Protein AF-0000000070396662 (afdb_homodimer)

Structure (mmCIF, N/CA/C/O backbone):
data_AF-0000000070396662-model_v1
#
loop_
_entity.id
_entity.type
_entity.pdbx_description
1 polymer 'Transmembrane protein 229b-like'
#
loop_
_atom_site.group_PDB
_atom_site.id
_atom_site.type_symbol
_atom_site.label_atom_id
_atom_site.label_alt_id
_atom_site.label_comp_id
_atom_site.label_asym_id
_atom_site.label_entity_id
_atom_site.label_seq_id
_atom_site.pdbx_PDB_ins_code
_atom_site.Cartn_x
_atom_site.Cartn_y
_atom_site.Cartn_z
_atom_site.occupancy
_atom_site.B_iso_or_equiv
_atom_site.auth_seq_id
_atom_site.auth_comp_id
_atom_site.auth_asym_id
_atom_site.auth_atom_id
_atom_site.pdbx_PDB_model_num
ATOM 1 N N . MET A 1 1 ? 1.684 72.875 21.766 1 28.66 1 MET A N 1
ATOM 2 C CA . MET A 1 1 ? 2.373 71.625 21.344 1 28.66 1 MET A CA 1
ATOM 3 C C . MET A 1 1 ? 1.425 70.438 21.359 1 28.66 1 MET A C 1
ATOM 5 O O . MET A 1 1 ? 0.93 70.062 22.406 1 28.66 1 MET A O 1
ATOM 9 N N . ARG A 1 2 ? 0.636 70.125 20.234 1 34.12 2 ARG A N 1
ATOM 10 C CA . ARG A 1 2 ? -0.428 69.188 19.891 1 34.12 2 ARG A CA 1
ATOM 11 C C . ARG A 1 2 ? 0.089 67.75 19.875 1 34.12 2 ARG A C 1
ATOM 13 O O . ARG A 1 2 ? 1.034 67.438 19.156 1 34.12 2 ARG A O 1
ATOM 20 N N . TRP A 1 3 ? -0.041 67 21.016 1 35.81 3 TRP A N 1
ATOM 21 C CA . TRP A 1 3 ? 0.181 65.562 21.172 1 35.81 3 TRP A CA 1
ATOM 22 C C . TRP A 1 3 ? -0.547 64.75 20.094 1 35.81 3 TRP A C 1
ATOM 24 O O . TRP A 1 3 ? -1.772 64.875 19.984 1 35.81 3 TRP A O 1
ATOM 34 N N . GLN A 1 4 ? 0.024 64.625 18.875 1 34.31 4 GLN A N 1
ATOM 35 C CA . GLN A 1 4 ? -0.386 63.75 17.766 1 34.31 4 GLN A CA 1
ATOM 36 C C . GLN A 1 4 ? -0.727 62.344 18.25 1 34.31 4 GLN A C 1
ATOM 38 O O . GLN A 1 4 ? 0.08 61.688 18.938 1 34.31 4 GLN A O 1
ATOM 43 N N . ASN A 1 5 ? -1.987 61.969 18.484 1 37.09 5 ASN A N 1
ATOM 44 C CA . ASN A 1 5 ? -2.623 60.688 18.688 1 37.09 5 ASN A CA 1
ATOM 45 C C . ASN A 1 5 ? -2.072 59.625 17.719 1 37.09 5 ASN A C 1
ATOM 47 O O . ASN A 1 5 ? -2.193 59.781 16.5 1 37.09 5 ASN A O 1
ATOM 51 N N . GLN A 1 6 ? -0.886 59.062 18.047 1 39.59 6 GLN A N 1
ATOM 52 C CA . GLN A 1 6 ? -0.408 57.875 17.375 1 39.59 6 GLN A CA 1
ATOM 53 C C . GLN A 1 6 ? -1.553 56.875 17.109 1 39.59 6 GLN A C 1
ATOM 55 O O . GLN A 1 6 ? -2.201 56.406 18.031 1 39.59 6 GLN A O 1
ATOM 60 N N . GLY A 1 7 ? -2.35 57.062 15.992 1 36.22 7 GLY A N 1
ATOM 61 C CA . GLY A 1 7 ? -3.443 56.312 15.383 1 36.22 7 GLY A CA 1
ATOM 62 C C . GLY A 1 7 ? -3.244 54.812 15.422 1 36.22 7 GLY A C 1
ATOM 63 O O . GLY A 1 7 ? -2.207 54.344 15.891 1 36.22 7 GLY A O 1
ATOM 64 N N . PRO A 1 8 ? -4.125 54 14.672 1 44.06 8 PRO A N 1
ATOM 65 C CA . PRO A 1 8 ? -4.551 52.594 14.555 1 44.06 8 PRO A CA 1
ATOM 66 C C . PRO A 1 8 ? -3.445 51.688 14.039 1 44.06 8 PRO A C 1
ATOM 68 O O . PRO A 1 8 ? -3.715 50.562 13.617 1 44.06 8 PRO A O 1
ATOM 71 N N . VAL A 1 9 ? -2.162 52.094 14.023 1 45.78 9 VAL A N 1
ATOM 72 C CA . VAL A 1 9 ? -1.151 51.188 13.508 1 45.78 9 VAL A CA 1
ATOM 73 C C . VAL A 1 9 ? -1.184 49.875 14.305 1 45.78 9 VAL A C 1
ATOM 75 O O . VAL A 1 9 ? -0.868 48.812 13.766 1 45.78 9 VAL A O 1
ATOM 78 N N . SER A 1 10 ? -1.701 49.938 15.586 1 44.75 10 SER A N 1
ATOM 79 C CA . SER A 1 10 ? -1.549 48.719 16.375 1 44.75 10 SER A CA 1
ATOM 80 C C . SER A 1 10 ? -2.479 47.594 15.867 1 44.75 10 SER A C 1
ATOM 82 O O . SER A 1 10 ? -2.111 46.438 15.859 1 44.75 10 SER A O 1
ATOM 84 N N . GLN A 1 11 ? -3.703 48.062 15.344 1 44.28 11 GLN A N 1
ATOM 85 C CA . GLN A 1 11 ? -4.637 47 14.969 1 44.28 11 GLN A CA 1
ATOM 86 C C . GLN A 1 11 ? -4.223 46.344 13.656 1 44.28 11 GLN A C 1
ATOM 88 O O . GLN A 1 11 ? -4.406 45.125 13.477 1 44.28 11 GLN A O 1
ATOM 93 N N . GLN A 1 12 ? -3.682 47.188 12.633 1 44.16 12 GLN A N 1
ATOM 94 C CA . GLN A 1 12 ? -3.326 46.625 11.336 1 44.16 12 GLN A CA 1
ATOM 95 C C . GLN A 1 12 ? -2.162 45.625 11.461 1 44.16 12 GLN A C 1
ATOM 97 O O . GLN A 1 12 ? -2.145 44.594 10.797 1 44.16 12 GLN A O 1
ATOM 102 N N . VAL A 1 13 ? -1.157 45.969 12.297 1 44.94 13 VAL A N 1
ATOM 103 C CA . VAL A 1 13 ? 0.02 45.125 12.43 1 44.94 13 VAL A CA 1
ATOM 104 C C . VAL A 1 13 ? -0.365 43.812 13.109 1 44.94 13 VAL A C 1
ATOM 106 O O . VAL A 1 13 ? 0.116 42.719 12.734 1 44.94 13 VAL A O 1
ATOM 109 N N . TRP A 1 14 ? -1.347 43.812 14.023 1 43.53 14 TRP A N 1
ATOM 110 C CA . TRP A 1 14 ? -1.722 42.594 14.742 1 43.53 14 TRP A CA 1
ATOM 111 C C . TRP A 1 14 ? -2.486 41.656 13.828 1 43.53 14 TRP A C 1
ATOM 113 O O . TRP A 1 14 ? -2.365 40.438 13.953 1 43.53 14 TRP A O 1
ATOM 123 N N . HIS A 1 15 ? -3.426 42.094 12.992 1 43.31 15 HIS A N 1
ATOM 124 C CA . HIS A 1 15 ? -4.109 41.188 12.07 1 43.31 15 HIS A CA 1
ATOM 125 C C . HIS A 1 15 ? -3.119 40.5 11.148 1 43.31 15 HIS A C 1
ATOM 127 O O . HIS A 1 15 ? -3.361 39.375 10.719 1 43.31 15 HIS A O 1
ATOM 133 N N . GLU A 1 16 ? -2.102 41.156 10.711 1 41.53 16 GLU A N 1
ATOM 134 C CA . GLU A 1 16 ? -1.18 40.562 9.742 1 41.53 16 GLU A CA 1
ATOM 135 C C . GLU A 1 16 ? -0.35 39.469 10.375 1 41.53 16 GLU A C 1
ATOM 137 O O . GLU A 1 16 ? 0.027 38.5 9.695 1 41.53 16 GLU A O 1
ATOM 142 N N . MET A 1 17 ? 0.004 39.625 11.664 1 41.12 17 MET A N 1
ATOM 143 C CA . MET A 1 17 ? 1.019 38.688 12.125 1 41.12 17 MET A CA 1
ATOM 144 C C . MET A 1 17 ? 0.393 37.344 12.445 1 41.12 17 MET A C 1
ATOM 146 O O . MET A 1 17 ? 1.059 36.469 12.992 1 41.12 17 MET A O 1
ATOM 150 N N . GLY A 1 18 ? -0.923 37.25 12.734 1 43.19 18 GLY A N 1
ATOM 151 C CA . GLY A 1 18 ? -1.324 35.844 12.883 1 43.19 18 GLY A CA 1
ATOM 152 C C . GLY A 1 18 ? -0.958 35 11.695 1 43.19 18 GLY A C 1
ATOM 153 O O . GLY A 1 18 ? -1.545 35.125 10.617 1 43.19 18 GLY A O 1
ATOM 154 N N . SER A 1 19 ? 0.211 34.719 11.445 1 47.44 19 SER A N 1
ATOM 155 C CA . SER A 1 19 ? 0.753 33.875 10.398 1 47.44 19 SER A CA 1
ATOM 156 C C . SER A 1 19 ? -0.144 32.656 10.148 1 47.44 19 SER A C 1
ATOM 158 O O . SER A 1 19 ? -0.173 31.719 10.953 1 47.44 19 SER A O 1
ATOM 160 N N . LYS A 1 20 ? -1.417 32.781 9.922 1 54.5 20 LYS A N 1
ATOM 161 C CA . LYS A 1 20 ? -2.254 31.688 9.461 1 54.5 20 LYS A CA 1
ATOM 162 C C . LYS A 1 20 ? -1.486 30.781 8.5 1 54.5 20 LYS A C 1
ATOM 164 O O . LYS A 1 20 ? -1.064 31.219 7.43 1 54.5 20 LYS A O 1
ATOM 169 N N . THR A 1 21 ? -0.646 29.828 8.977 1 63.12 21 THR A N 1
ATOM 170 C CA . THR A 1 21 ? 0.002 28.828 8.125 1 63.12 21 THR A CA 1
ATOM 171 C C . THR A 1 21 ? -1.005 28.188 7.176 1 63.12 21 THR A C 1
ATOM 173 O O . THR A 1 21 ? -2.027 27.656 7.613 1 63.12 21 THR A O 1
ATOM 176 N N . ASP A 1 22 ? -0.993 28.578 5.969 1 85.69 22 ASP A N 1
ATOM 177 C CA . ASP A 1 22 ? -1.817 28.016 4.902 1 85.69 22 ASP A CA 1
ATOM 178 C C . ASP A 1 22 ? -1.602 26.5 4.777 1 85.69 22 ASP A C 1
ATOM 180 O O . ASP A 1 22 ? -0.482 26.016 4.945 1 85.69 22 ASP A O 1
ATOM 184 N N . SER A 1 23 ? -2.578 25.734 5.02 1 93.12 23 SER A N 1
ATOM 185 C CA . SER A 1 23 ? -2.5 24.281 4.867 1 93.12 23 SER A CA 1
ATOM 186 C C . SER A 1 23 ? -3.428 23.797 3.76 1 93.12 23 SER A C 1
ATOM 188 O O . SER A 1 23 ? -4.418 24.453 3.436 1 93.12 23 SER A O 1
ATOM 190 N N . ARG A 1 24 ? -2.98 22.766 3.104 1 95.62 24 ARG A N 1
ATOM 191 C CA . ARG A 1 24 ? -3.836 22.125 2.109 1 95.62 24 ARG A CA 1
ATOM 192 C C . ARG A 1 24 ? -4.16 20.688 2.508 1 95.62 24 ARG A C 1
ATOM 194 O O . ARG A 1 24 ? -3.4 20.062 3.244 1 95.62 24 ARG A O 1
ATOM 201 N N . GLY A 1 25 ? -5.297 20.219 2.041 1 97.25 25 GLY A N 1
ATOM 202 C CA . GLY A 1 25 ? -5.566 18.797 2.178 1 97.25 25 GLY A CA 1
ATOM 203 C C . GLY A 1 25 ? -4.812 17.938 1.176 1 97.25 25 GLY A C 1
ATOM 204 O O . GLY A 1 25 ? -4.07 18.469 0.343 1 97.25 25 GLY A O 1
ATOM 205 N N . LEU A 1 26 ? -5.043 16.688 1.39 1 98.25 26 LEU A N 1
ATOM 206 C CA . LEU A 1 26 ? -4.453 15.789 0.397 1 98.25 26 LEU A CA 1
ATOM 207 C C . LEU A 1 26 ? -5.098 15.992 -0.97 1 98.25 26 LEU A C 1
ATOM 209 O O . LEU A 1 26 ? -6.316 16.156 -1.067 1 98.25 26 LEU A O 1
ATOM 213 N N . THR A 1 27 ? -4.273 16.047 -1.986 1 98.31 27 THR A N 1
ATOM 214 C CA . THR A 1 27 ? -4.793 16.141 -3.346 1 98.31 27 THR A CA 1
ATOM 215 C C . THR A 1 27 ? -5.508 14.844 -3.74 1 98.31 27 THR A C 1
ATOM 217 O O . THR A 1 27 ? -5.367 13.82 -3.066 1 98.31 27 THR A O 1
ATOM 220 N N . ALA A 1 28 ? -6.305 14.93 -4.793 1 98.38 28 ALA A N 1
ATOM 221 C CA . ALA A 1 28 ? -6.969 13.742 -5.328 1 98.38 28 ALA A CA 1
ATOM 222 C C . ALA A 1 28 ? -5.953 12.664 -5.688 1 98.38 28 ALA A C 1
ATOM 224 O O . ALA A 1 28 ? -6.172 11.484 -5.41 1 98.38 28 ALA A O 1
ATOM 225 N N . ALA A 1 29 ? -4.848 13.062 -6.312 1 98.38 29 ALA A N 1
ATOM 226 C CA . ALA A 1 29 ? -3.824 12.109 -6.742 1 98.38 29 ALA A CA 1
ATOM 227 C C . ALA A 1 29 ? -3.201 11.398 -5.543 1 98.38 29 ALA A C 1
ATOM 229 O O . ALA A 1 29 ? -2.941 10.195 -5.598 1 98.38 29 ALA A O 1
ATOM 230 N N . GLU A 1 30 ? -2.953 12.078 -4.434 1 98.5 30 GLU A N 1
ATOM 231 C CA . GLU A 1 30 ? -2.375 11.5 -3.225 1 98.5 30 GLU A CA 1
ATOM 232 C C . GLU A 1 30 ? -3.328 10.5 -2.582 1 98.5 30 GLU A C 1
ATOM 234 O O . GLU A 1 30 ? -2.906 9.422 -2.143 1 98.5 30 GLU A O 1
ATOM 239 N N . ARG A 1 31 ? -4.598 10.844 -2.578 1 98.75 31 ARG A N 1
ATOM 240 C CA . ARG A 1 31 ? -5.586 9.938 -1.996 1 98.75 31 ARG A CA 1
ATOM 241 C C . ARG A 1 31 ? -5.801 8.719 -2.883 1 98.75 31 ARG A C 1
ATOM 243 O O . ARG A 1 31 ? -5.906 7.594 -2.385 1 98.75 31 ARG A O 1
ATOM 250 N N . LEU A 1 32 ? -5.809 8.977 -4.207 1 98.81 32 LEU A N 1
ATOM 251 C CA . LEU A 1 32 ? -5.914 7.875 -5.152 1 98.81 32 LEU A CA 1
ATOM 252 C C . LEU A 1 32 ? -4.758 6.895 -4.977 1 98.81 32 LEU A C 1
ATOM 254 O O . LEU A 1 32 ? -4.961 5.68 -4.988 1 98.81 32 LEU A O 1
ATOM 258 N N . PHE A 1 33 ? -3.613 7.406 -4.844 1 98.69 33 PHE A N 1
ATOM 259 C CA . PHE A 1 33 ? -2.428 6.574 -4.668 1 98.69 33 PHE A CA 1
ATOM 260 C C . PHE A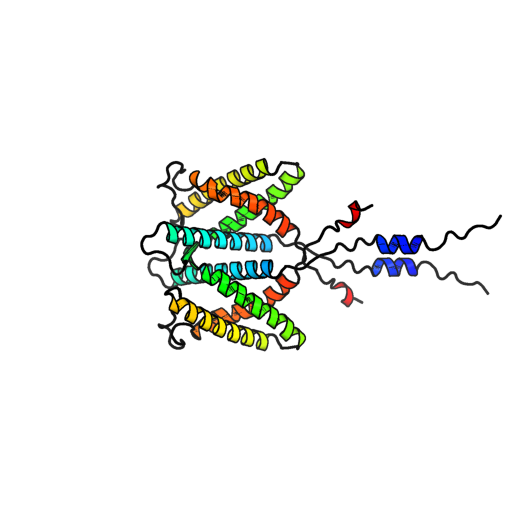 1 33 ? -2.52 5.77 -3.377 1 98.69 33 PHE A C 1
ATOM 262 O O . PHE A 1 33 ? -2.238 4.57 -3.365 1 98.69 33 PHE A O 1
ATOM 269 N N . PHE A 1 34 ? -2.961 6.422 -2.266 1 98.75 34 PHE A N 1
ATOM 270 C CA . PHE A 1 34 ? -3.113 5.742 -0.984 1 98.75 34 PHE A CA 1
ATOM 271 C C . PHE A 1 34 ? -4.141 4.621 -1.084 1 98.75 34 PHE A C 1
ATOM 273 O O . PHE A 1 34 ? -3.898 3.508 -0.616 1 98.75 34 PHE A O 1
ATOM 280 N N . TYR A 1 35 ? -5.211 4.902 -1.731 1 98.88 35 TYR A N 1
ATOM 281 C CA . TYR A 1 35 ? -6.277 3.918 -1.854 1 98.88 35 TYR A CA 1
ATOM 282 C C . TYR A 1 35 ? -5.816 2.713 -2.666 1 98.88 35 TYR A C 1
ATOM 284 O O . TYR A 1 35 ? -6.145 1.57 -2.336 1 98.88 35 TYR A O 1
ATOM 292 N N . GLY A 1 36 ? -5.121 3.006 -3.709 1 98.88 36 GLY A N 1
ATOM 293 C CA . GLY A 1 36 ? -4.566 1.912 -4.492 1 98.88 36 GLY A CA 1
ATOM 294 C C . GLY A 1 36 ? -3.631 1.024 -3.693 1 98.88 36 GLY A C 1
ATOM 295 O O . GLY A 1 36 ? -3.746 -0.203 -3.734 1 98.88 36 GLY A O 1
ATOM 296 N N . MET A 1 37 ? -2.732 1.64 -2.949 1 98.81 37 MET A N 1
ATOM 297 C CA . MET A 1 37 ? -1.8 0.889 -2.113 1 98.81 37 MET A CA 1
ATOM 298 C C . MET A 1 37 ? -2.547 0.072 -1.063 1 98.81 37 MET A C 1
ATOM 300 O O . MET A 1 37 ? -2.191 -1.077 -0.797 1 98.81 37 MET A O 1
ATOM 304 N N . HIS A 1 38 ? -3.541 0.715 -0.488 1 98.81 38 HIS A N 1
ATOM 305 C CA . HIS A 1 38 ? -4.34 0.014 0.512 1 98.81 38 HIS A CA 1
ATOM 306 C C . HIS A 1 38 ? -5.023 -1.209 -0.089 1 98.81 38 HIS A C 1
ATOM 308 O O . HIS A 1 38 ? -5.117 -2.254 0.559 1 98.81 38 HIS A O 1
ATOM 314 N N . GLY A 1 39 ? -5.512 -1.061 -1.286 1 98.69 39 GLY A N 1
ATOM 315 C CA . GLY A 1 39 ? -6.102 -2.195 -1.979 1 98.69 39 GLY A CA 1
ATOM 316 C C . GLY A 1 39 ? -5.121 -3.332 -2.201 1 98.69 39 GLY A C 1
ATOM 317 O O . GLY A 1 39 ? -5.461 -4.5 -1.991 1 98.69 39 GLY A O 1
ATOM 318 N N . LEU A 1 40 ? -3.908 -2.992 -2.658 1 98.81 40 LEU A N 1
ATOM 319 C CA . LEU A 1 40 ? -2.883 -4.016 -2.82 1 98.81 40 LEU A CA 1
ATOM 320 C C . LEU A 1 40 ? -2.604 -4.723 -1.497 1 98.81 40 LEU A C 1
ATOM 322 O O . LEU A 1 40 ? -2.438 -5.941 -1.462 1 98.81 40 LEU A O 1
ATOM 326 N N . PHE A 1 41 ? -2.564 -3.936 -0.449 1 98.81 41 PHE A N 1
ATOM 327 C CA . PHE A 1 41 ? -2.361 -4.492 0.884 1 98.81 41 PHE A CA 1
ATOM 328 C C . PHE A 1 41 ? -3.449 -5.504 1.219 1 98.81 41 PHE A C 1
ATOM 330 O O . PHE A 1 41 ? -3.152 -6.621 1.651 1 98.81 41 PHE A O 1
ATOM 337 N N . ASP A 1 42 ? -4.695 -5.129 1.013 1 98.5 42 ASP A N 1
ATOM 338 C CA . ASP A 1 42 ? -5.82 -6.016 1.306 1 98.5 42 ASP A CA 1
ATOM 339 C C . ASP A 1 42 ? -5.715 -7.316 0.517 1 98.5 42 ASP A C 1
ATOM 341 O O . ASP A 1 42 ? -5.941 -8.398 1.061 1 98.5 42 ASP A O 1
ATOM 345 N N . GLU A 1 43 ? -5.371 -7.184 -0.721 1 98.19 43 GLU A N 1
ATOM 346 C CA . GLU A 1 43 ? -5.32 -8.359 -1.582 1 98.19 43 GLU A CA 1
ATOM 347 C C . GLU A 1 43 ? -4.176 -9.289 -1.187 1 98.19 43 GLU A C 1
ATOM 349 O O . GLU A 1 43 ? -4.344 -10.508 -1.133 1 98.19 43 GLU A O 1
ATOM 354 N N . ILE A 1 44 ? -3.039 -8.719 -0.928 1 98.31 44 ILE A N 1
ATOM 355 C CA . ILE A 1 44 ? -1.877 -9.516 -0.561 1 98.31 44 ILE A CA 1
ATOM 356 C C . ILE A 1 44 ? -2.164 -10.289 0.726 1 98.31 44 ILE A C 1
ATOM 358 O O . ILE A 1 44 ? -1.909 -11.492 0.807 1 98.31 44 ILE A O 1
ATOM 362 N N . VAL A 1 45 ? -2.709 -9.633 1.688 1 98.12 45 VAL A N 1
ATOM 363 C CA . VAL A 1 45 ? -3.027 -10.273 2.961 1 98.12 45 VAL A CA 1
ATOM 364 C C . VAL A 1 45 ? -4.082 -11.352 2.746 1 98.12 45 VAL A C 1
ATOM 366 O O . VAL A 1 45 ? -3.939 -12.477 3.236 1 98.12 45 VAL A O 1
ATOM 369 N N . PHE A 1 46 ? -5.07 -11.055 1.949 1 97.38 46 PHE A N 1
ATOM 370 C CA . PHE A 1 46 ? -6.156 -11.992 1.711 1 97.38 46 PHE A CA 1
ATOM 371 C C . PHE A 1 46 ? -5.648 -13.242 0.998 1 97.38 46 PHE A C 1
ATOM 373 O O . PHE A 1 46 ? -5.906 -14.359 1.437 1 97.38 46 PHE A O 1
ATOM 380 N N . THR A 1 47 ? -4.934 -13.039 -0.091 1 96.81 47 THR A N 1
ATOM 381 C CA . THR A 1 47 ? -4.504 -14.188 -0.882 1 96.81 47 THR A CA 1
ATOM 382 C C . THR A 1 47 ? -3.457 -15 -0.131 1 96.81 47 THR A C 1
ATOM 384 O O . THR A 1 47 ? -3.414 -16.234 -0.246 1 96.81 47 THR A O 1
ATOM 387 N N . ALA A 1 48 ? -2.596 -14.359 0.652 1 97.31 48 ALA A N 1
ATOM 388 C CA . ALA A 1 48 ? -1.625 -15.086 1.467 1 97.31 48 ALA A CA 1
ATOM 389 C C . ALA A 1 48 ? -2.322 -15.969 2.494 1 97.31 48 ALA A C 1
ATOM 391 O O . ALA A 1 48 ? -2.02 -17.156 2.605 1 97.31 48 ALA A O 1
ATOM 392 N N . LEU A 1 49 ? -3.307 -15.43 3.197 1 95.5 49 LEU A N 1
ATOM 393 C CA . LEU A 1 49 ? -4 -16.172 4.246 1 95.5 49 LEU A CA 1
ATOM 394 C C . LEU A 1 49 ? -4.898 -17.25 3.652 1 95.5 49 LEU A C 1
ATOM 396 O O . LEU A 1 49 ? -5.047 -18.328 4.23 1 95.5 49 LEU A O 1
ATOM 400 N N . TYR A 1 50 ? -5.492 -16.859 2.557 1 93.31 50 TYR A N 1
ATOM 401 C CA . TYR A 1 50 ? -6.301 -17.859 1.863 1 93.31 50 TYR A CA 1
ATOM 402 C C . TYR A 1 50 ? -5.469 -19.094 1.524 1 93.31 50 TYR A C 1
ATOM 404 O O . TYR A 1 50 ? -5.922 -20.219 1.713 1 93.31 50 TYR A O 1
ATOM 412 N N . ASP A 1 51 ? -4.266 -18.891 1.076 1 92.69 51 ASP A N 1
ATOM 413 C CA . ASP A 1 51 ? -3.373 -19.984 0.711 1 92.69 51 ASP A CA 1
ATOM 414 C C . ASP A 1 51 ? -2.938 -20.781 1.944 1 92.69 51 ASP A C 1
ATOM 416 O O . ASP A 1 51 ? -2.791 -22 1.885 1 92.69 51 ASP A O 1
ATOM 420 N N . VAL A 1 52 ? -2.701 -20.141 3.049 1 91.31 52 VAL A N 1
ATOM 421 C CA . VAL A 1 52 ? -2.311 -20.812 4.281 1 91.31 52 VAL A CA 1
ATOM 422 C C . VAL A 1 52 ? -3.422 -21.766 4.723 1 91.31 52 VAL A C 1
ATOM 424 O O . VAL A 1 52 ? -3.15 -22.875 5.168 1 91.31 52 VAL A O 1
ATOM 427 N N . VAL A 1 53 ? -4.66 -21.359 4.516 1 88.38 53 VAL A N 1
ATOM 428 C CA . VAL A 1 53 ? -5.805 -22.094 5.031 1 88.38 53 VAL A CA 1
ATOM 429 C C . VAL A 1 53 ? -6.191 -23.203 4.051 1 88.38 53 VAL A C 1
ATOM 431 O O . VAL A 1 53 ? -6.52 -24.312 4.457 1 88.38 53 VAL A O 1
ATOM 434 N N . TYR A 1 54 ? -6.02 -23 2.787 1 87.44 54 TYR A N 1
ATOM 435 C CA . TYR A 1 54 ? -6.672 -23.891 1.833 1 87.44 54 TYR A CA 1
ATOM 436 C C . TYR A 1 54 ? -5.641 -24.672 1.021 1 87.44 54 TYR A C 1
ATOM 438 O O . TYR A 1 54 ? -5.992 -25.578 0.261 1 87.44 54 TYR A O 1
ATOM 446 N N . GLU A 1 55 ? -4.336 -24.312 1.173 1 84.12 55 GLU A N 1
ATOM 447 C CA . GLU A 1 55 ? -3.322 -25.062 0.44 1 84.12 55 GLU A CA 1
ATOM 448 C C . GLU A 1 55 ? -2.65 -26.094 1.334 1 84.12 55 GLU A C 1
ATOM 450 O O . GLU A 1 55 ? -2.238 -25.781 2.455 1 84.12 55 GLU A O 1
ATOM 455 N N . PRO A 1 56 ? -2.529 -27.234 0.823 1 79.5 56 PRO A N 1
ATOM 456 C CA . PRO A 1 56 ? -2.027 -28.359 1.606 1 79.5 56 PRO A CA 1
ATOM 457 C C . PRO A 1 56 ? -0.584 -28.172 2.068 1 79.5 56 PRO A C 1
ATOM 459 O O . PRO A 1 56 ? -0.243 -28.516 3.201 1 79.5 56 PRO A O 1
ATOM 462 N N . ASP A 1 57 ? 0.276 -27.703 1.116 1 83.12 57 ASP A N 1
ATOM 463 C CA . ASP A 1 57 ? 1.693 -27.578 1.442 1 83.12 57 ASP A CA 1
ATOM 464 C C . ASP A 1 57 ? 1.943 -26.375 2.34 1 83.12 57 ASP A C 1
ATOM 466 O O . ASP A 1 57 ? 3.053 -26.188 2.844 1 83.12 57 ASP A O 1
ATOM 470 N N . GLY A 1 58 ? 0.927 -25.625 2.576 1 82.12 58 GLY A N 1
ATOM 471 C CA . GLY A 1 58 ? 1.063 -24.422 3.396 1 82.12 58 GLY A CA 1
ATOM 472 C C . GLY A 1 58 ? 1.724 -23.266 2.668 1 82.12 58 GLY A C 1
ATOM 473 O O . GLY A 1 58 ? 1.986 -23.359 1.467 1 82.12 58 GLY A O 1
ATOM 474 N N . ASN A 1 59 ? 1.834 -22.203 3.131 1 91.88 59 ASN A N 1
ATOM 475 C CA . ASN A 1 59 ? 2.451 -20.969 2.646 1 91.88 59 ASN A CA 1
ATOM 476 C C . ASN A 1 59 ? 3.32 -20.328 3.719 1 91.88 59 ASN A C 1
ATOM 478 O O . ASN A 1 59 ? 2.928 -19.312 4.316 1 91.88 59 ASN A O 1
ATOM 482 N N . LYS A 1 60 ? 4.535 -20.953 3.977 1 92.69 60 LYS A N 1
ATOM 483 C CA . LYS A 1 60 ? 5.414 -20.516 5.059 1 92.69 60 LYS A CA 1
ATOM 484 C C . LYS A 1 60 ? 5.918 -19.094 4.816 1 92.69 60 LYS A C 1
ATOM 486 O O . LYS A 1 60 ? 6.188 -18.359 5.766 1 92.69 60 LYS A O 1
ATOM 491 N N . GLN A 1 61 ? 6.027 -18.766 3.602 1 96.19 61 GLN A N 1
ATOM 492 C CA . GLN A 1 61 ? 6.539 -17.453 3.25 1 96.19 61 GLN A CA 1
ATOM 493 C C . GLN A 1 61 ? 5.449 -16.391 3.373 1 96.19 61 GLN A C 1
ATOM 495 O O . GLN A 1 61 ? 5.734 -15.188 3.303 1 96.19 61 GLN A O 1
ATOM 500 N N . LEU A 1 62 ? 4.188 -16.891 3.5 1 97.62 62 LEU A N 1
ATOM 501 C CA . LEU A 1 62 ? 3.043 -15.984 3.533 1 97.62 62 LEU A CA 1
ATOM 502 C C . LEU A 1 62 ? 3 -15.117 2.281 1 97.62 62 LEU A C 1
ATOM 504 O O . LEU A 1 62 ? 2.834 -13.898 2.371 1 97.62 62 LEU A O 1
ATOM 508 N N . LYS A 1 63 ? 3.176 -15.773 1.208 1 97.75 63 LYS A N 1
ATOM 509 C CA . LYS A 1 63 ? 3.193 -15.125 -0.101 1 97.75 63 LYS A CA 1
ATOM 510 C C . LYS A 1 63 ? 1.778 -14.805 -0.572 1 97.75 63 LYS A C 1
ATOM 512 O O . LYS A 1 63 ? 0.868 -15.625 -0.431 1 97.75 63 LYS A O 1
ATOM 517 N N . GLY A 1 64 ? 1.566 -13.602 -0.995 1 98 64 GLY A N 1
ATOM 518 C CA . GLY A 1 64 ? 0.325 -13.141 -1.595 1 98 64 GLY A CA 1
ATOM 519 C C . GLY A 1 64 ? 0.528 -12.461 -2.938 1 98 64 GLY A C 1
ATOM 520 O O . GLY A 1 64 ? 1.657 -12.141 -3.314 1 98 64 GLY A O 1
ATOM 521 N N . TYR A 1 65 ? -0.56 -12.281 -3.65 1 97.62 65 TYR A N 1
ATOM 522 C CA . TYR A 1 65 ? -0.441 -11.727 -4.996 1 97.62 65 TYR A CA 1
ATOM 523 C C . TYR A 1 65 ? -1.518 -10.68 -5.25 1 97.62 65 TYR A C 1
ATOM 525 O O . TYR A 1 65 ? -2.531 -10.641 -4.547 1 97.62 65 TYR A O 1
ATOM 533 N N . SER A 1 66 ? -1.266 -9.844 -6.121 1 98.25 66 SER A N 1
ATOM 534 C CA . SER A 1 66 ? -2.184 -8.875 -6.711 1 98.25 66 SER A CA 1
ATOM 535 C C . SER A 1 66 ? -1.737 -8.469 -8.109 1 98.25 66 SER A C 1
ATOM 537 O O . SER A 1 66 ? -0.925 -9.164 -8.734 1 98.25 66 SER A O 1
ATOM 539 N N . THR A 1 67 ? -2.443 -7.57 -8.703 1 98.5 67 THR A N 1
ATOM 540 C CA . THR A 1 67 ? -2.094 -7.094 -10.039 1 98.5 67 THR A CA 1
ATOM 541 C C . THR A 1 67 ? -1.951 -5.574 -10.047 1 98.5 67 THR A C 1
ATOM 543 O O . THR A 1 67 ? -2.537 -4.883 -9.211 1 98.5 67 THR A O 1
ATOM 546 N N . ILE A 1 68 ? -1.21 -5.125 -11 1 98.5 68 ILE A N 1
ATOM 547 C CA . ILE A 1 68 ? -1.103 -3.68 -11.164 1 98.5 68 ILE A CA 1
ATOM 548 C C . ILE A 1 68 ? -2.473 -3.096 -11.5 1 98.5 68 ILE A C 1
ATOM 550 O O . ILE A 1 68 ? -2.809 -1.992 -11.062 1 98.5 68 ILE A O 1
ATOM 554 N N . PHE A 1 69 ? -3.328 -3.855 -12.164 1 98.69 69 PHE A N 1
ATOM 555 C CA . PHE A 1 69 ? -4.688 -3.412 -12.453 1 98.69 69 PHE A CA 1
ATOM 556 C C . PHE A 1 69 ? -5.465 -3.178 -11.164 1 98.69 69 PHE A C 1
ATOM 558 O O . PHE A 1 69 ? -6.242 -2.227 -11.07 1 98.69 69 PHE A O 1
ATOM 565 N N . SER A 1 70 ? -5.23 -4.027 -10.195 1 98.69 70 SER A N 1
ATOM 566 C CA . SER A 1 70 ? -5.953 -3.91 -8.93 1 98.69 70 SER A CA 1
ATOM 567 C C . SER A 1 70 ? -5.625 -2.598 -8.227 1 98.69 70 SER A C 1
ATOM 569 O O . SER A 1 70 ? -6.477 -2.02 -7.551 1 98.69 70 SER A O 1
ATOM 571 N N . PHE A 1 71 ? -4.383 -2.148 -8.406 1 98.88 71 PHE A N 1
ATOM 572 C CA . PHE A 1 71 ? -4.004 -0.856 -7.844 1 98.88 71 PHE A CA 1
ATOM 573 C C . PHE A 1 71 ? -4.934 0.243 -8.344 1 98.88 71 PHE A C 1
ATOM 575 O O . PHE A 1 71 ? -5.453 1.033 -7.555 1 98.88 71 PHE A O 1
ATOM 582 N N . PHE A 1 72 ? -5.191 0.25 -9.609 1 98.81 72 PHE A N 1
ATOM 583 C CA . PHE A 1 72 ? -6.031 1.274 -10.219 1 98.81 72 PHE A CA 1
ATOM 584 C C . PHE A 1 72 ? -7.5 1.031 -9.898 1 98.81 72 PHE A C 1
ATOM 586 O O . PHE A 1 72 ? -8.242 1.974 -9.617 1 98.81 72 PHE A O 1
ATOM 593 N N . ILE A 1 73 ? -7.871 -0.196 -9.867 1 98.88 73 ILE A N 1
ATOM 594 C CA . ILE A 1 73 ? -9.258 -0.544 -9.586 1 98.88 73 ILE A CA 1
ATOM 595 C C . ILE A 1 73 ? -9.633 -0.091 -8.18 1 98.88 73 ILE A C 1
ATOM 597 O O . ILE A 1 73 ? -10.648 0.585 -7.984 1 98.88 73 ILE A O 1
ATOM 601 N N . TYR A 1 74 ? -8.844 -0.44 -7.242 1 98.81 74 TYR A N 1
ATOM 602 C CA . TYR A 1 74 ? -9.117 -0.052 -5.863 1 98.81 74 TYR A CA 1
ATOM 603 C C . TYR A 1 74 ? -9.008 1.458 -5.691 1 98.81 74 TYR A C 1
ATOM 605 O O . TYR A 1 74 ? -9.82 2.066 -4.984 1 98.81 74 TYR A O 1
ATOM 613 N N . GLY A 1 75 ? -7.969 2.076 -6.297 1 98.81 75 GLY A N 1
ATOM 614 C CA . GLY A 1 75 ? -7.801 3.516 -6.191 1 98.81 75 GLY A CA 1
ATOM 615 C C . GLY A 1 75 ? -9.016 4.297 -6.66 1 98.81 75 GLY A C 1
ATOM 616 O O . GLY A 1 75 ? -9.578 5.094 -5.902 1 98.81 75 GLY A O 1
ATOM 617 N N . VAL A 1 76 ? -9.445 3.984 -7.848 1 98.81 76 VAL A N 1
ATOM 618 C CA . VAL A 1 76 ? -10.562 4.707 -8.453 1 98.81 76 VAL A CA 1
ATOM 619 C C . VAL A 1 76 ? -11.852 4.395 -7.691 1 98.81 76 VAL A C 1
ATOM 621 O O . VAL A 1 76 ? -12.633 5.297 -7.395 1 98.81 76 VAL A O 1
ATOM 624 N N . CYS A 1 77 ? -12.062 3.178 -7.34 1 98.75 77 CYS A N 1
ATOM 625 C CA . CYS A 1 77 ? -13.273 2.801 -6.617 1 98.75 77 CYS A CA 1
ATOM 626 C C . CYS A 1 77 ? -13.359 3.541 -5.285 1 98.75 77 CYS A C 1
ATOM 628 O O . CYS A 1 77 ? -14.383 4.148 -4.977 1 98.75 77 CYS A O 1
ATOM 630 N N . SER A 1 78 ? -12.266 3.463 -4.527 1 98.81 78 SER A N 1
ATOM 631 C CA . SER A 1 78 ? -12.266 4.105 -3.215 1 98.81 78 SER A CA 1
ATOM 632 C C . SER A 1 78 ? -12.445 5.613 -3.338 1 98.81 78 SER A C 1
ATOM 634 O O . SER A 1 78 ? -13.117 6.23 -2.512 1 98.81 78 SER A O 1
ATOM 636 N N . TYR A 1 79 ? -11.836 6.199 -4.359 1 98.81 79 TYR A N 1
ATOM 637 C CA . TYR A 1 79 ? -11.992 7.637 -4.559 1 98.81 79 TYR A CA 1
ATOM 638 C C . TYR A 1 79 ? -13.445 7.984 -4.863 1 98.81 79 TYR A C 1
ATOM 640 O O . TYR A 1 79 ? -13.984 8.953 -4.328 1 98.81 79 TYR A O 1
ATOM 648 N N . MET A 1 80 ? -14.078 7.195 -5.723 1 98.5 80 MET A N 1
ATOM 649 C CA . MET A 1 80 ? -15.484 7.41 -6.047 1 98.5 80 MET A CA 1
ATOM 650 C C . MET A 1 80 ? -16.359 7.285 -4.801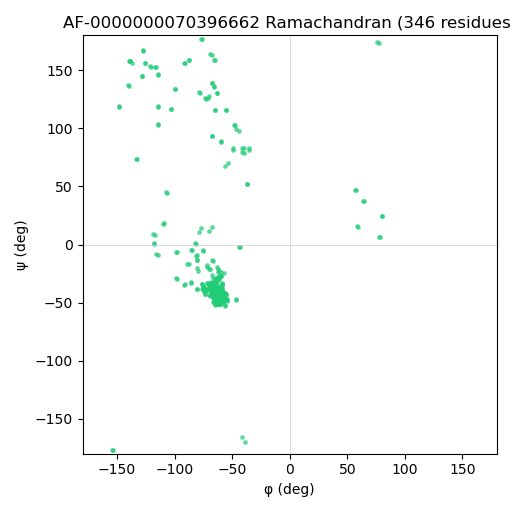 1 98.5 80 MET A C 1
ATOM 652 O O . MET A 1 80 ? -17.234 8.117 -4.562 1 98.5 80 MET A O 1
ATOM 656 N N . VAL A 1 81 ? -16.094 6.281 -4.059 1 98.81 81 VAL A N 1
ATOM 657 C CA . VAL A 1 81 ? -16.906 6.043 -2.865 1 98.81 81 VAL A CA 1
ATOM 658 C C . VAL A 1 81 ? -16.625 7.133 -1.829 1 98.81 81 VAL A C 1
ATOM 660 O O . VAL A 1 81 ? -17.531 7.547 -1.102 1 98.81 81 VAL A O 1
ATOM 663 N N . GLU A 1 82 ? -15.391 7.609 -1.727 1 98.81 82 GLU A N 1
ATOM 664 C CA . GLU A 1 82 ? -15.07 8.734 -0.854 1 98.81 82 GLU A CA 1
ATOM 665 C C . GLU A 1 82 ? -15.938 9.945 -1.184 1 98.81 82 GLU A C 1
ATOM 667 O O . GLU A 1 82 ? -16.438 10.625 -0.282 1 98.81 82 GLU A O 1
ATOM 672 N N . ARG A 1 83 ? -16.062 10.273 -2.494 1 98.44 83 ARG A N 1
ATOM 673 C CA . ARG A 1 83 ? -16.891 11.398 -2.904 1 98.44 83 ARG A CA 1
ATOM 674 C C . ARG A 1 83 ? -18.344 11.18 -2.5 1 98.44 83 ARG A C 1
ATOM 676 O O . ARG A 1 83 ? -19.031 12.117 -2.088 1 98.44 83 ARG A O 1
ATOM 683 N N . MET A 1 84 ? -18.781 10.016 -2.627 1 98.38 84 MET A N 1
ATOM 684 C CA . MET A 1 84 ? -20.125 9.664 -2.193 1 98.38 84 MET A CA 1
ATOM 685 C C . MET A 1 84 ? -20.266 9.812 -0.682 1 98.38 84 MET A C 1
ATOM 687 O O . MET A 1 84 ? -21.297 10.273 -0.192 1 98.38 84 MET A O 1
ATOM 691 N N . TYR A 1 85 ? -19.266 9.281 0.042 1 98.69 85 TYR A N 1
ATOM 692 C CA . TYR A 1 85 ? -19.234 9.398 1.495 1 98.69 85 TYR A CA 1
ATOM 693 C C . TYR A 1 85 ? -19.531 10.828 1.936 1 98.69 85 TYR A C 1
ATOM 695 O O . TYR A 1 85 ? -20.359 11.055 2.818 1 98.69 85 TYR A O 1
ATOM 703 N N . VAL A 1 86 ? -18.906 11.82 1.323 1 98.44 86 VAL A N 1
ATOM 704 C CA . VAL A 1 86 ? -19.062 13.219 1.691 1 98.44 86 VAL A CA 1
ATOM 705 C C . VAL A 1 86 ? -20.516 13.648 1.459 1 98.44 86 VAL A C 1
ATOM 707 O O . VAL A 1 86 ? -21.141 14.242 2.34 1 98.44 86 VAL A O 1
ATOM 710 N N . ARG A 1 87 ? -21.047 13.289 0.311 1 98.38 87 ARG A N 1
ATOM 711 C CA . ARG A 1 87 ? -22.422 13.672 -0.037 1 98.38 87 ARG A CA 1
ATOM 712 C C . ARG A 1 87 ? -23.422 12.984 0.88 1 98.38 87 ARG A C 1
ATOM 714 O O . ARG A 1 87 ? -24.375 13.625 1.354 1 98.38 87 ARG A O 1
ATOM 721 N N . LEU A 1 88 ? -23.25 11.742 1.133 1 98.62 88 LEU A N 1
ATOM 722 C CA . LEU A 1 88 ? -24.172 10.977 1.956 1 98.62 88 LEU A CA 1
ATOM 723 C C . LEU A 1 88 ? -24.156 11.477 3.396 1 98.62 88 LEU A C 1
ATOM 725 O O . LEU A 1 88 ? -25.203 11.516 4.047 1 98.62 88 LEU A O 1
ATOM 729 N N . LYS A 1 89 ? -23.031 11.781 3.871 1 97.81 89 LYS A N 1
ATOM 730 C CA . LYS A 1 89 ? -22.938 12.359 5.211 1 97.81 89 LYS A CA 1
ATOM 731 C C . LYS A 1 89 ? -23.656 13.703 5.281 1 97.81 89 LYS A C 1
ATOM 733 O O . LYS A 1 89 ? -24.359 13.984 6.25 1 97.81 89 LYS A O 1
ATOM 738 N N . ASP A 1 90 ? -23.406 14.469 4.25 1 97.75 90 ASP A N 1
ATOM 739 C CA . ASP A 1 90 ? -24.078 15.766 4.18 1 97.75 90 ASP A CA 1
ATOM 740 C C . ASP A 1 90 ? -25.594 15.609 4.188 1 97.75 90 ASP A C 1
ATOM 742 O O . ASP A 1 90 ? -26.297 16.438 4.746 1 97.75 90 ASP A O 1
ATOM 746 N N . TYR A 1 91 ? -26.078 14.555 3.615 1 98 91 TYR A N 1
ATOM 747 C CA . TYR A 1 91 ? -27.516 14.289 3.541 1 98 91 TYR A CA 1
ATOM 748 C C . TYR A 1 91 ? -28 13.578 4.793 1 98 91 TYR A C 1
ATOM 750 O O . TYR A 1 91 ? -29.172 13.219 4.898 1 98 91 TYR A O 1
ATOM 758 N N . GLY A 1 92 ? -27.141 13.211 5.688 1 97.88 92 GLY A N 1
ATOM 759 C CA . GLY A 1 92 ? -27.5 12.609 6.957 1 97.88 92 GLY A CA 1
ATOM 760 C C . GLY A 1 92 ? -27.812 11.133 6.848 1 97.88 92 GLY A C 1
ATOM 761 O O . GLY A 1 92 ? -28.562 10.586 7.664 1 97.88 92 GLY A O 1
ATOM 762 N N . VAL A 1 93 ? -27.281 10.469 5.832 1 98.5 93 VAL A N 1
ATOM 763 C CA . VAL A 1 93 ? -27.531 9.039 5.668 1 98.5 93 VAL A CA 1
ATOM 764 C C . VAL A 1 93 ? -26.797 8.266 6.762 1 98.5 93 VAL A C 1
ATOM 766 O O . VAL A 1 93 ? -25.594 8.445 6.965 1 98.5 93 VAL A O 1
ATOM 769 N N . PRO A 1 94 ? -27.484 7.426 7.469 1 98.38 94 PRO A N 1
ATOM 770 C CA . PRO A 1 94 ? -26.859 6.703 8.578 1 98.38 94 PRO A CA 1
ATOM 771 C C . PRO A 1 94 ? -25.781 5.727 8.109 1 98.38 94 PRO A C 1
ATOM 773 O O . PRO A 1 94 ? -25.828 5.25 6.977 1 98.38 94 PRO A O 1
ATOM 776 N N . PHE A 1 95 ? -24.906 5.379 9.031 1 98.25 95 PHE A N 1
ATOM 777 C CA . PHE A 1 95 ? -23.734 4.543 8.805 1 98.25 95 PHE A CA 1
ATOM 778 C C . PHE A 1 95 ? -24.125 3.221 8.164 1 98.25 95 PHE A C 1
ATOM 780 O O . PHE A 1 95 ? -23.547 2.814 7.156 1 98.25 95 PHE A O 1
ATOM 787 N N . LYS A 1 96 ? -25.141 2.545 8.703 1 98.06 96 LYS A N 1
ATOM 788 C CA . LYS A 1 96 ? -25.531 1.221 8.234 1 98.06 96 LYS A CA 1
ATOM 789 C C . LYS A 1 96 ? -25.984 1.269 6.773 1 98.06 96 LYS A C 1
ATOM 791 O O . LYS A 1 96 ? -25.703 0.347 6 1 98.06 96 LYS A O 1
ATOM 796 N N . ILE A 1 97 ? -26.641 2.332 6.402 1 98.44 97 ILE A N 1
ATOM 797 C CA . ILE A 1 97 ? -27.109 2.469 5.031 1 98.44 97 ILE A CA 1
ATOM 798 C C . ILE A 1 97 ? -25.938 2.789 4.109 1 98.44 97 ILE A C 1
ATOM 800 O O . ILE A 1 97 ? -25.859 2.26 2.998 1 98.44 97 ILE A O 1
ATOM 804 N N . ARG A 1 98 ? -25.031 3.631 4.547 1 98.62 98 ARG A N 1
ATOM 805 C CA . ARG A 1 98 ? -23.875 3.996 3.73 1 98.62 98 ARG A CA 1
ATOM 806 C C . ARG A 1 98 ? -23.047 2.768 3.371 1 98.62 98 ARG A C 1
ATOM 808 O O . ARG A 1 98 ? -22.625 2.611 2.223 1 98.62 98 ARG A O 1
ATOM 815 N N . ILE A 1 99 ? -22.859 1.852 4.301 1 98.19 99 ILE A N 1
ATOM 816 C CA . ILE A 1 99 ? -22 0.695 4.074 1 98.19 99 ILE A CA 1
ATOM 817 C C . ILE A 1 99 ? -22.609 -0.196 2.994 1 98.19 99 ILE A C 1
ATOM 819 O O . ILE A 1 99 ? -21.875 -0.777 2.182 1 98.19 99 ILE A O 1
ATOM 823 N N . PHE A 1 100 ? -23.953 -0.248 2.945 1 98.25 100 PHE A N 1
ATOM 824 C CA . PHE A 1 100 ? -24.594 -1.062 1.92 1 98.25 100 PHE A CA 1
ATOM 825 C C . PHE A 1 100 ? -24.531 -0.371 0.562 1 98.25 100 PHE A C 1
ATOM 827 O O . PHE A 1 100 ? -24.422 -1.033 -0.472 1 98.25 100 PHE A O 1
ATOM 834 N N . ILE A 1 101 ? -24.609 0.896 0.552 1 98.5 101 ILE A N 1
ATOM 835 C CA . ILE A 1 101 ? -24.422 1.64 -0.69 1 98.5 101 ILE A CA 1
ATOM 836 C C . ILE A 1 101 ? -23.016 1.436 -1.216 1 98.5 101 ILE A C 1
ATOM 838 O O . ILE A 1 101 ? -22.812 1.177 -2.404 1 98.5 101 ILE A O 1
ATOM 842 N N . TYR A 1 102 ? -21.984 1.516 -0.269 1 98.81 102 TYR A N 1
ATOM 843 C CA . TYR A 1 102 ? -20.609 1.245 -0.66 1 98.81 102 TYR A CA 1
ATOM 844 C C . TYR A 1 102 ? -20.484 -0.132 -1.302 1 98.81 102 TYR A C 1
ATOM 846 O O . TYR A 1 102 ? -19.828 -0.286 -2.332 1 98.81 102 TYR A O 1
ATOM 854 N N . LEU A 1 103 ? -21.156 -1.101 -0.704 1 98.69 103 LEU A N 1
ATOM 855 C CA . LEU A 1 103 ? -21.078 -2.479 -1.176 1 98.69 103 LEU A CA 1
ATOM 856 C C . LEU A 1 103 ? -21.625 -2.602 -2.594 1 98.69 103 LEU A C 1
ATOM 858 O O . LEU A 1 103 ? -21.016 -3.266 -3.441 1 98.69 103 LEU A O 1
ATOM 862 N N . ALA A 1 104 ? -22.734 -1.957 -2.82 1 98.5 104 ALA A N 1
ATOM 863 C CA . ALA A 1 104 ? -23.344 -1.996 -4.145 1 98.5 104 ALA A CA 1
ATOM 864 C C . ALA A 1 104 ? -22.422 -1.38 -5.195 1 98.5 104 ALA A C 1
ATOM 866 O O . ALA A 1 104 ? -22.266 -1.925 -6.289 1 98.5 104 ALA A O 1
ATOM 867 N N . VAL A 1 105 ? -21.828 -0.254 -4.875 1 98.75 105 VAL A N 1
ATOM 868 C CA . VAL A 1 105 ? -20.906 0.41 -5.793 1 98.75 105 VAL A CA 1
ATOM 869 C C . VAL A 1 105 ? -19.688 -0.481 -6.039 1 98.75 105 VAL A C 1
ATOM 871 O O . VAL A 1 105 ? -19.234 -0.619 -7.18 1 98.75 105 VAL A O 1
ATOM 874 N N . LEU A 1 106 ? -19.188 -1.078 -4.973 1 98.56 106 LEU A N 1
ATOM 875 C CA . LEU A 1 106 ? -18.031 -1.951 -5.062 1 98.56 106 LEU A CA 1
ATOM 876 C C . LEU A 1 106 ? -18.297 -3.121 -6.004 1 98.56 106 LEU A C 1
ATOM 878 O O . LEU A 1 106 ? -17.5 -3.395 -6.906 1 98.56 106 LEU A O 1
ATOM 882 N N . TYR A 1 107 ? -19.391 -3.783 -5.855 1 98.75 107 TYR A N 1
ATOM 883 C CA . TYR A 1 107 ? -19.734 -4.918 -6.707 1 98.75 107 TYR A CA 1
ATOM 884 C C . TYR A 1 107 ? -19.922 -4.477 -8.156 1 98.75 107 TYR A C 1
ATOM 886 O O . TYR A 1 107 ? -19.5 -5.168 -9.078 1 98.75 107 TYR A O 1
ATOM 894 N N . SER A 1 108 ? -20.594 -3.352 -8.336 1 98.75 108 SER A N 1
ATOM 895 C CA . SER A 1 108 ? -20.781 -2.834 -9.68 1 98.75 108 SER A CA 1
ATOM 896 C C . SER A 1 108 ? -19.453 -2.518 -10.359 1 98.75 108 SER A C 1
ATOM 898 O O . SER A 1 1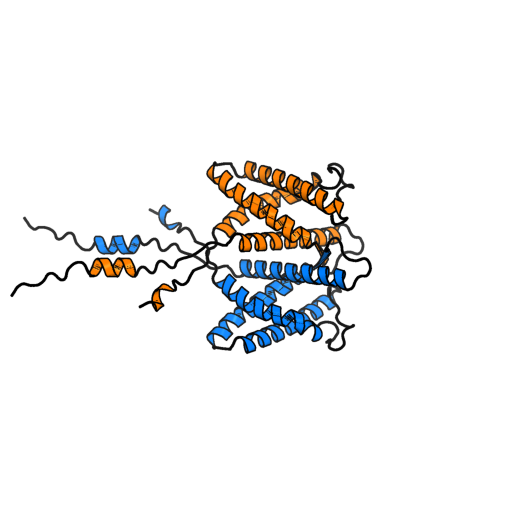08 ? -19.25 -2.863 -11.523 1 98.75 108 SER A O 1
ATOM 900 N N . TRP A 1 109 ? -18.594 -1.904 -9.617 1 98.88 109 TRP A N 1
ATOM 901 C CA . TRP A 1 109 ? -17.281 -1.55 -10.117 1 98.88 109 TRP A CA 1
ATOM 902 C C . TRP A 1 109 ? -16.453 -2.799 -10.414 1 98.88 109 TRP A C 1
ATOM 904 O O . TRP A 1 109 ? -15.82 -2.904 -11.469 1 98.88 109 TRP A O 1
ATOM 914 N N . GLU A 1 110 ? -16.438 -3.732 -9.5 1 98.75 110 GLU A N 1
ATOM 915 C CA . GLU A 1 110 ? -15.734 -4.996 -9.68 1 98.75 110 GLU A CA 1
ATOM 916 C C . GLU A 1 110 ? -16.219 -5.734 -10.922 1 98.75 110 GLU A C 1
ATOM 918 O O . GLU A 1 110 ? -15.422 -6.211 -11.727 1 98.75 110 GLU A O 1
ATOM 923 N N . PHE A 1 111 ? -17.5 -5.754 -11.047 1 98.81 111 PHE A N 1
ATOM 924 C CA . PHE A 1 111 ? -18.094 -6.422 -12.195 1 98.81 111 PHE A CA 1
ATOM 925 C C . PHE A 1 111 ? -17.688 -5.742 -13.5 1 98.81 111 PHE A C 1
ATOM 927 O O . PHE A 1 111 ? -17.266 -6.406 -14.445 1 98.81 111 PHE A O 1
ATOM 934 N N . SER A 1 112 ? -17.797 -4.469 -13.547 1 98.88 112 SER A N 1
ATOM 935 C CA . SER A 1 112 ? -17.484 -3.695 -14.742 1 98.88 112 SER A CA 1
ATOM 936 C C . SER A 1 112 ? -16.016 -3.809 -15.125 1 98.88 112 SER A C 1
ATOM 938 O O . SER A 1 112 ? -15.68 -4.043 -16.281 1 98.88 112 SER A O 1
ATOM 940 N N . CYS A 1 113 ? -15.141 -3.715 -14.133 1 98.81 113 CYS A N 1
ATOM 941 C CA . CYS A 1 113 ? -13.711 -3.822 -14.398 1 98.81 113 CYS A CA 1
ATOM 942 C C . CYS A 1 113 ? -13.344 -5.234 -14.836 1 98.81 113 CYS A C 1
ATOM 944 O O . CYS A 1 113 ? -12.523 -5.41 -15.742 1 98.81 113 CYS A O 1
ATOM 946 N N . GLY A 1 114 ? -13.945 -6.195 -14.133 1 98.75 114 GLY A N 1
ATOM 947 C CA . GLY A 1 114 ? -13.719 -7.57 -14.555 1 98.75 114 GLY A CA 1
ATOM 948 C C . GLY A 1 114 ? -14.148 -7.828 -15.984 1 98.75 114 GLY A C 1
ATOM 949 O O . GLY A 1 114 ? -13.445 -8.508 -16.734 1 98.75 114 GLY A O 1
ATOM 950 N N . LEU A 1 115 ? -15.305 -7.344 -16.375 1 98.62 115 LEU A N 1
ATOM 951 C CA . LEU A 1 115 ? -15.805 -7.492 -17.734 1 98.62 115 LEU A CA 1
ATOM 952 C C . LEU A 1 115 ? -14.836 -6.875 -18.734 1 98.62 115 LEU A C 1
ATOM 954 O O . LEU A 1 115 ? -14.555 -7.477 -19.781 1 98.62 115 LEU A O 1
ATOM 958 N N . LEU A 1 116 ? -14.344 -5.727 -18.438 1 98.62 116 LEU A N 1
ATOM 959 C CA . LEU A 1 116 ? -13.398 -5.043 -19.312 1 98.62 116 LEU A CA 1
ATOM 960 C C . LEU A 1 116 ? -12.094 -5.828 -19.422 1 98.62 116 LEU A C 1
ATOM 962 O O . LEU A 1 116 ? -11.609 -6.082 -20.531 1 98.62 116 LEU A O 1
ATOM 966 N N . LEU A 1 117 ? -11.523 -6.234 -18.312 1 98.62 117 LEU A N 1
ATOM 967 C CA . LEU A 1 117 ? -10.242 -6.934 -18.297 1 98.62 117 LEU A CA 1
ATOM 968 C C . LEU A 1 117 ? -10.352 -8.289 -18.984 1 98.62 117 LEU A C 1
ATOM 970 O O . LEU A 1 117 ? -9.398 -8.742 -19.625 1 98.62 117 LEU A O 1
ATOM 974 N N . ARG A 1 118 ? -11.477 -8.898 -18.828 1 98 118 ARG A N 1
ATOM 975 C CA . ARG A 1 118 ? -11.695 -10.203 -19.438 1 98 118 ARG A CA 1
ATOM 976 C C . ARG A 1 118 ? -11.602 -10.125 -20.969 1 98 118 ARG A C 1
ATOM 978 O O . ARG A 1 118 ? -11.148 -11.07 -21.609 1 98 118 ARG A O 1
ATOM 985 N N . GLN A 1 119 ? -11.922 -9.008 -21.578 1 97.94 119 GLN A N 1
ATOM 986 C CA . GLN A 1 119 ? -11.828 -8.828 -23.031 1 97.94 119 GLN A CA 1
ATOM 987 C C . GLN A 1 119 ? -10.383 -8.953 -23.5 1 97.94 119 GLN A C 1
ATOM 989 O O . GLN A 1 119 ? -10.133 -9.242 -24.672 1 97.94 119 GLN A O 1
ATOM 994 N N . PHE A 1 120 ? -9.438 -8.805 -22.641 1 96.81 120 PHE A N 1
ATOM 995 C CA . PHE A 1 120 ? -8.031 -8.82 -23 1 96.81 120 PHE A CA 1
ATOM 996 C C . PHE A 1 120 ? -7.301 -9.961 -22.312 1 96.81 120 PHE A C 1
ATOM 998 O O . PHE A 1 120 ? -6.074 -9.938 -22.172 1 96.81 120 PHE A O 1
ATOM 1005 N N . ASP A 1 121 ? -8.086 -10.859 -21.656 1 95.81 121 ASP A N 1
ATOM 1006 C CA . ASP A 1 121 ? -7.531 -11.992 -20.922 1 95.81 121 ASP A CA 1
ATOM 1007 C C . ASP A 1 121 ? -6.676 -11.516 -19.75 1 95.81 121 ASP A C 1
ATOM 1009 O O . ASP A 1 121 ? -5.598 -12.062 -19.5 1 95.81 121 ASP A O 1
ATOM 1013 N N . ALA A 1 122 ? -7.141 -10.438 -19.109 1 97.19 122 ALA A N 1
ATOM 1014 C CA . ALA A 1 122 ? -6.328 -9.805 -18.062 1 97.19 122 ALA A CA 1
ATOM 1015 C C . ALA A 1 122 ? -7.031 -9.852 -16.719 1 97.19 122 ALA A C 1
ATOM 1017 O O . ALA A 1 122 ? -6.516 -9.344 -15.719 1 97.19 122 ALA A O 1
ATOM 1018 N N . CYS A 1 123 ? -8.195 -10.453 -16.688 1 98.06 123 CYS A N 1
ATOM 1019 C CA . CYS A 1 123 ? -8.898 -10.57 -15.422 1 98.06 123 CYS A CA 1
ATOM 1020 C C . CYS A 1 123 ? -8.234 -11.617 -14.531 1 98.06 123 CYS A C 1
ATOM 1022 O O . CYS A 1 123 ? -8.125 -12.781 -14.914 1 98.06 123 CYS A O 1
ATOM 1024 N N . SER A 1 124 ? -7.902 -11.234 -13.344 1 96.44 124 SER A N 1
ATOM 1025 C CA . SER A 1 124 ? -7.062 -12.094 -12.523 1 96.44 124 SER A CA 1
ATOM 1026 C C . SER A 1 124 ? -7.895 -12.891 -11.531 1 96.44 124 SER A C 1
ATOM 1028 O O . SER A 1 124 ? -7.359 -13.711 -10.773 1 96.44 124 SER A O 1
ATOM 1030 N N . TRP A 1 125 ? -9.188 -12.633 -11.445 1 96.94 125 TRP A N 1
ATOM 1031 C CA . TRP A 1 125 ? -10.008 -13.383 -10.5 1 96.94 125 TRP A CA 1
ATOM 1032 C C . TRP A 1 125 ? -11.133 -14.117 -11.227 1 96.94 125 TRP A C 1
ATOM 1034 O O . TRP A 1 125 ? -11.508 -13.75 -12.344 1 96.94 125 TRP A O 1
ATOM 1044 N N . ASP A 1 126 ? -11.547 -15.18 -10.609 1 97.5 126 ASP A N 1
ATOM 1045 C CA . ASP A 1 126 ? -12.633 -16.016 -11.117 1 97.5 126 ASP A CA 1
ATOM 1046 C C . ASP A 1 126 ? -13.414 -16.656 -9.977 1 97.5 126 ASP A C 1
ATOM 1048 O O . ASP A 1 126 ? -12.883 -17.5 -9.25 1 97.5 126 ASP A O 1
ATOM 1052 N N . TYR A 1 127 ? -14.711 -16.281 -9.945 1 97.5 127 TYR A N 1
ATOM 1053 C CA . TYR A 1 127 ? -15.539 -16.75 -8.836 1 97.5 127 TYR A CA 1
ATOM 1054 C C . TYR A 1 127 ? -16.547 -17.781 -9.312 1 97.5 127 TYR A C 1
ATOM 1056 O O . TYR A 1 127 ? -17.547 -18.047 -8.641 1 97.5 127 TYR A O 1
ATOM 1064 N N . SER A 1 128 ? -16.328 -18.375 -10.453 1 97.81 128 SER A N 1
ATOM 1065 C CA . SER A 1 128 ? -17.266 -19.297 -11.07 1 97.81 128 SER A CA 1
ATOM 1066 C C . SER A 1 128 ? -17.5 -20.516 -10.203 1 97.81 128 SER A C 1
ATOM 1068 O O . SER A 1 128 ? -18.547 -21.172 -10.289 1 97.81 128 SER A O 1
ATOM 1070 N N . HIS A 1 129 ? -16.609 -20.844 -9.367 1 95.5 129 HIS A N 1
ATOM 1071 C CA . HIS A 1 129 ? -16.719 -22.031 -8.531 1 95.5 129 HIS A CA 1
ATOM 1072 C C . HIS A 1 129 ? -17.609 -21.766 -7.32 1 95.5 129 HIS A C 1
ATOM 1074 O O . HIS A 1 129 ? -17.953 -22.688 -6.586 1 95.5 129 HIS A O 1
ATOM 1080 N N . TYR A 1 130 ? -17.984 -20.578 -7.07 1 96.31 130 TYR A N 1
ATOM 1081 C CA . TYR A 1 130 ? -18.891 -20.234 -5.977 1 96.31 130 TYR A CA 1
ATOM 1082 C C . TYR A 1 130 ? -20.344 -20.328 -6.422 1 96.31 130 TYR A C 1
ATOM 1084 O O . TYR A 1 130 ? -20.641 -20.141 -7.602 1 96.31 130 TYR A O 1
ATOM 1092 N N . GLN A 1 131 ? -21.328 -20.469 -5.562 1 95.69 131 GLN A N 1
ATOM 1093 C CA . GLN A 1 131 ? -22.75 -20.688 -5.867 1 95.69 131 GLN A CA 1
ATOM 1094 C C . GLN A 1 131 ? -23.438 -19.375 -6.219 1 95.69 131 GLN A C 1
ATOM 1096 O O . GLN A 1 131 ? -24.281 -19.344 -7.125 1 95.69 131 GLN A O 1
ATOM 1101 N N . TYR A 1 132 ? -23.141 -18.297 -5.594 1 97.62 132 TYR A N 1
ATOM 1102 C CA . TYR A 1 132 ? -23.828 -17.031 -5.793 1 97.62 132 TYR A CA 1
ATOM 1103 C C . TYR A 1 132 ? -22.953 -16.047 -6.566 1 97.62 132 TYR A C 1
ATOM 1105 O O . TYR A 1 132 ? -22.828 -14.891 -6.18 1 97.62 132 TYR A O 1
ATOM 1113 N N . ASN A 1 133 ? -22.344 -16.641 -7.641 1 98.19 133 ASN A N 1
ATOM 1114 C CA . ASN A 1 133 ? -21.516 -15.766 -8.484 1 98.19 133 ASN A CA 1
ATOM 1115 C C . ASN A 1 133 ? -22.328 -15.18 -9.641 1 98.19 133 ASN A C 1
ATOM 1117 O O . ASN A 1 133 ? -23.406 -15.672 -9.961 1 98.19 133 ASN A O 1
ATOM 1121 N N . LEU A 1 134 ? -21.969 -14.078 -10.203 1 98.19 134 LEU A N 1
ATOM 1122 C CA . LEU A 1 134 ? -22.484 -13.492 -11.438 1 98.19 134 LEU A CA 1
ATOM 1123 C C . LEU A 1 134 ? -21.406 -13.461 -12.516 1 98.19 134 LEU A C 1
ATOM 1125 O O . LEU A 1 134 ? -20.5 -12.633 -12.477 1 98.19 134 LEU A O 1
ATOM 1129 N N . MET A 1 135 ? -21.484 -14.438 -13.555 1 98.12 135 MET A N 1
ATOM 1130 C CA . MET A 1 135 ? -20.578 -14.594 -14.688 1 98.12 135 MET A CA 1
ATOM 1131 C C . MET A 1 135 ? -19.141 -14.836 -14.211 1 98.12 135 MET A C 1
ATOM 1133 O O . MET A 1 135 ? -18.188 -14.539 -14.922 1 98.12 135 MET A O 1
ATOM 1137 N N . GLY A 1 136 ? -18.969 -15.219 -12.867 1 98.5 136 GLY A N 1
ATOM 1138 C CA . GLY A 1 136 ? -17.656 -15.469 -12.297 1 98.5 136 GLY A CA 1
ATOM 1139 C C . GLY A 1 136 ? -16.891 -14.195 -11.969 1 98.5 136 GLY A C 1
ATOM 1140 O O . GLY A 1 136 ? -15.734 -14.25 -11.57 1 98.5 136 GLY A O 1
ATOM 1141 N N . LEU A 1 137 ? -17.547 -13.094 -12.109 1 98.62 137 LEU A N 1
ATOM 1142 C CA . LEU A 1 137 ? -16.859 -11.812 -11.961 1 98.62 137 LEU A CA 1
ATOM 1143 C C . LEU A 1 137 ? -17.078 -11.234 -10.562 1 98.62 137 LEU A C 1
ATOM 1145 O O . LEU A 1 137 ? -16.266 -10.461 -10.07 1 98.62 137 LEU A O 1
ATOM 1149 N N . ILE A 1 138 ? -18.156 -11.547 -9.992 1 98.69 138 ILE A N 1
ATOM 1150 C CA . ILE A 1 138 ? -18.422 -11.211 -8.594 1 98.69 138 ILE A CA 1
ATOM 1151 C C . ILE A 1 138 ? -19.109 -12.383 -7.906 1 98.69 138 ILE A C 1
ATOM 1153 O O . ILE A 1 138 ? -19.656 -13.266 -8.57 1 98.69 138 ILE A O 1
ATOM 1157 N N . THR A 1 139 ? -19.031 -12.445 -6.625 1 98.38 139 THR A N 1
ATOM 1158 C CA . THR A 1 139 ? -19.766 -13.43 -5.836 1 98.38 139 THR A CA 1
ATOM 1159 C C . THR A 1 139 ? -20.297 -12.805 -4.551 1 98.38 139 THR A C 1
ATOM 1161 O O . THR A 1 139 ? -19.594 -12.039 -3.887 1 98.38 139 THR A O 1
ATOM 1164 N N . LEU A 1 140 ? -21.5 -13.125 -4.223 1 97.75 140 LEU A N 1
ATOM 1165 C CA . LEU A 1 140 ? -22.125 -12.586 -3.016 1 97.75 140 LEU A CA 1
ATOM 1166 C C . LEU A 1 140 ? -21.484 -13.172 -1.764 1 97.75 140 LEU A C 1
ATOM 1168 O O . LEU A 1 140 ? -21.562 -12.594 -0.682 1 97.75 140 LEU A O 1
ATOM 1172 N N . GLU A 1 141 ? -20.828 -14.32 -1.895 1 97.31 141 GLU A N 1
ATOM 1173 C CA . GLU A 1 141 ? -20.172 -14.953 -0.757 1 97.31 141 GLU A CA 1
ATOM 1174 C C . GLU A 1 141 ? -19.078 -14.055 -0.18 1 97.31 141 GLU A C 1
ATOM 1176 O O . GLU A 1 141 ? -18.781 -14.109 1.018 1 97.31 141 GLU A O 1
ATOM 1181 N N . TYR A 1 142 ? -18.516 -13.227 -0.991 1 97.38 142 TYR A N 1
ATOM 1182 C CA . TYR A 1 142 ? -17.422 -12.375 -0.555 1 97.38 142 TYR A CA 1
ATOM 1183 C C . TYR A 1 142 ? -17.953 -11.133 0.166 1 97.38 142 TYR A C 1
ATOM 1185 O O . TYR A 1 142 ? -17.172 -10.367 0.734 1 97.38 142 TYR A O 1
ATOM 1193 N N . ALA A 1 143 ? -19.234 -11.008 0.314 1 97.69 143 ALA A N 1
ATOM 1194 C CA . ALA A 1 143 ? -19.797 -9.922 1.105 1 97.69 143 ALA A CA 1
ATOM 1195 C C . ALA A 1 143 ? -19.312 -9.977 2.549 1 97.69 143 ALA A C 1
ATOM 1197 O O . ALA A 1 143 ? -19.172 -8.945 3.207 1 97.69 143 ALA A O 1
ATOM 1198 N N . ILE A 1 144 ? -19 -11.148 2.977 1 96.25 144 ILE A N 1
ATOM 1199 C CA . ILE A 1 144 ? -18.547 -11.32 4.352 1 96.25 144 ILE A CA 1
ATOM 1200 C C . ILE A 1 144 ? -17.219 -10.578 4.551 1 96.25 144 ILE A C 1
ATOM 1202 O O . ILE A 1 144 ? -16.922 -10.125 5.656 1 96.25 144 ILE A O 1
ATOM 1206 N N . PHE A 1 145 ? -16.375 -10.414 3.49 1 96.75 145 PHE A N 1
ATOM 1207 C CA . PHE A 1 145 ? -15.117 -9.688 3.543 1 96.75 145 PHE A CA 1
ATOM 1208 C C . PHE A 1 145 ? -15.312 -8.227 3.168 1 96.75 145 PHE A C 1
ATOM 1210 O O . PHE A 1 145 ? -14.695 -7.34 3.756 1 96.75 145 PHE A O 1
ATOM 1217 N N . TRP A 1 146 ? -16.234 -7.93 2.238 1 98.25 146 TRP A N 1
ATOM 1218 C CA . TRP A 1 146 ? -16.406 -6.59 1.693 1 98.25 146 TRP A CA 1
ATOM 1219 C C . TRP A 1 146 ? -17.109 -5.684 2.695 1 98.25 146 TRP A C 1
ATOM 1221 O O . TRP A 1 146 ? -16.812 -4.492 2.791 1 98.25 146 TRP A O 1
ATOM 1231 N N . LEU A 1 147 ? -18.031 -6.242 3.455 1 98.25 147 LEU A N 1
ATOM 1232 C CA . LEU A 1 147 ? -18.828 -5.406 4.348 1 98.25 147 LEU A CA 1
ATOM 1233 C C . LEU A 1 147 ? -17.953 -4.801 5.445 1 98.25 147 LEU A C 1
ATOM 1235 O O . LEU A 1 147 ? -17.984 -3.588 5.668 1 98.25 147 LEU A O 1
ATOM 1239 N N . PRO A 1 148 ? -17.141 -5.617 6.133 1 98 148 PRO A N 1
ATOM 1240 C CA . PRO A 1 148 ? -16.219 -5.008 7.094 1 98 148 PRO A CA 1
ATOM 1241 C C . PRO A 1 148 ? -15.273 -4.004 6.445 1 98 148 PRO A C 1
ATOM 1243 O O . PRO A 1 148 ? -14.922 -2.996 7.062 1 98 148 PRO A O 1
ATOM 1246 N N . LEU A 1 149 ? -14.875 -4.258 5.262 1 98.19 149 LEU A N 1
ATOM 1247 C CA . LEU A 1 149 ? -13.984 -3.336 4.562 1 98.19 149 LEU A CA 1
ATOM 1248 C C . LEU A 1 149 ? -14.703 -2.029 4.246 1 98.19 149 LEU A C 1
ATOM 1250 O O . LEU A 1 149 ? -14.094 -0.957 4.281 1 98.19 149 LEU A O 1
ATOM 1254 N N . CYS A 1 150 ? -15.961 -2.119 3.848 1 98.62 150 CYS A N 1
ATOM 1255 C CA . CYS A 1 150 ? -16.75 -0.913 3.627 1 98.62 150 CYS A CA 1
ATOM 1256 C C . CYS A 1 150 ? -16.844 -0.085 4.902 1 98.62 150 CYS A C 1
ATOM 1258 O O . CYS A 1 150 ? -16.719 1.14 4.867 1 98.62 150 CYS A O 1
ATOM 1260 N N . ALA A 1 151 ? -17.094 -0.763 6.016 1 98.5 151 ALA A N 1
ATOM 1261 C CA . ALA A 1 151 ? -17.141 -0.071 7.305 1 98.5 151 ALA A CA 1
ATOM 1262 C C . ALA A 1 151 ? -15.805 0.593 7.609 1 98.5 151 ALA A C 1
ATOM 1264 O O . ALA A 1 151 ? -15.758 1.749 8.039 1 98.5 151 ALA A O 1
ATOM 1265 N N . TRP A 1 152 ? -14.75 -0.135 7.371 1 98.31 152 TRP A N 1
ATOM 1266 C CA . TRP A 1 152 ? -13.398 0.376 7.586 1 98.31 152 TRP A CA 1
ATOM 1267 C C . TRP A 1 152 ? -13.125 1.573 6.684 1 98.31 152 TRP A C 1
ATOM 1269 O O . TRP A 1 152 ? -12.5 2.549 7.109 1 98.31 152 TRP A O 1
ATOM 1279 N N . ASN A 1 153 ? -13.602 1.53 5.449 1 97.94 153 ASN A N 1
ATOM 1280 C CA . ASN A 1 153 ? -13.383 2.621 4.508 1 97.94 153 ASN A CA 1
ATOM 1281 C C . ASN A 1 153 ? -14.086 3.9 4.953 1 97.94 153 ASN A C 1
ATOM 1283 O O . ASN A 1 153 ? -13.586 5.004 4.715 1 97.94 153 ASN A O 1
ATOM 1287 N N . ASP A 1 154 ? -15.195 3.73 5.598 1 98.12 154 ASP A N 1
ATOM 1288 C CA . ASP A 1 154 ? -15.906 4.887 6.125 1 98.12 154 ASP A CA 1
ATOM 1289 C C . ASP A 1 154 ? -15.031 5.684 7.086 1 98.12 154 ASP A C 1
ATOM 1291 O O . ASP A 1 154 ? -14.969 6.914 7.012 1 98.12 154 ASP A O 1
ATOM 1295 N N . VAL A 1 155 ? -14.305 4.98 7.887 1 97.5 155 VAL A N 1
ATOM 1296 C CA . VAL A 1 155 ? -13.383 5.594 8.844 1 97.5 155 VAL A CA 1
ATOM 1297 C C . VAL A 1 155 ? -12.156 6.133 8.102 1 97.5 155 VAL A C 1
ATOM 1299 O O . VAL A 1 155 ? -11.688 7.234 8.398 1 97.5 155 VAL A O 1
ATOM 1302 N N . LEU A 1 156 ? -11.734 5.402 7.16 1 98.31 156 LEU A N 1
ATOM 1303 C CA . LEU A 1 156 ? -10.539 5.75 6.398 1 98.31 156 LEU A CA 1
ATOM 1304 C C . LEU A 1 156 ? -10.758 7.035 5.605 1 98.31 156 LEU A C 1
ATOM 1306 O O . LEU A 1 156 ? -9.852 7.863 5.496 1 98.31 156 LEU A O 1
ATOM 1310 N N . TYR A 1 157 ? -11.953 7.207 5.035 1 98.56 157 TYR A N 1
ATOM 1311 C CA . TYR A 1 157 ? -12.266 8.422 4.289 1 98.56 157 TYR A CA 1
ATOM 1312 C C . TYR A 1 157 ? -12.172 9.648 5.184 1 98.56 157 TYR A C 1
ATOM 1314 O O . TYR A 1 157 ? -11.539 10.641 4.816 1 98.56 157 TYR A O 1
ATOM 1322 N N . LYS A 1 158 ? -12.797 9.547 6.34 1 97.69 158 LYS A N 1
ATOM 1323 C CA . LYS A 1 158 ? -12.734 10.656 7.293 1 97.69 158 LYS A CA 1
ATOM 1324 C C . LYS A 1 158 ? -11.289 10.992 7.652 1 97.69 158 LYS A C 1
ATOM 1326 O O . LYS A 1 158 ? -10.914 12.164 7.688 1 97.69 158 LYS A O 1
ATOM 1331 N N . TYR A 1 159 ? -10.555 9.953 7.867 1 98.12 159 TYR A N 1
ATOM 1332 C CA . TYR A 1 159 ? -9.156 10.109 8.258 1 98.12 159 TYR A CA 1
ATOM 1333 C C . TYR A 1 159 ? -8.367 10.828 7.168 1 98.12 159 TYR A C 1
ATOM 1335 O O . TYR A 1 159 ? -7.711 11.844 7.434 1 98.12 159 TYR A O 1
ATOM 1343 N N . LEU A 1 160 ? -8.438 10.391 5.941 1 98.56 160 LEU A N 1
ATOM 1344 C CA . LEU A 1 160 ? -7.645 10.945 4.855 1 98.56 160 LEU A CA 1
ATOM 1345 C C . LEU A 1 160 ? -8.078 12.375 4.543 1 98.56 160 LEU A C 1
ATOM 1347 O O . LEU A 1 160 ? -7.238 13.234 4.262 1 98.56 160 LEU A O 1
ATOM 1351 N N . LEU A 1 161 ? -9.359 12.602 4.625 1 98.25 161 LEU A N 1
ATOM 1352 C CA . LEU A 1 161 ? -9.875 13.93 4.305 1 98.25 161 LEU A CA 1
ATOM 1353 C C . LEU A 1 161 ? -9.516 14.938 5.391 1 98.25 161 LEU A C 1
ATOM 1355 O O . LEU A 1 161 ? -9.547 16.141 5.16 1 98.25 161 LEU A O 1
ATOM 1359 N N . SER A 1 162 ? -9.156 14.43 6.551 1 97.69 162 SER A N 1
ATOM 1360 C CA . SER A 1 162 ? -8.836 15.312 7.668 1 97.69 162 SER A CA 1
ATOM 1361 C C . SER A 1 162 ? -7.355 15.688 7.66 1 97.69 162 SER A C 1
ATOM 1363 O O . SER A 1 162 ? -6.938 16.609 8.367 1 97.69 162 SER A O 1
ATOM 1365 N N . LEU A 1 163 ? -6.566 14.969 6.941 1 97.81 163 LEU A N 1
ATOM 1366 C CA . LEU A 1 163 ? -5.133 15.227 6.91 1 97.81 163 LEU A CA 1
ATOM 1367 C C . LEU A 1 163 ? -4.836 16.562 6.227 1 97.81 163 LEU A C 1
ATOM 1369 O O . LEU A 1 163 ? -5.461 16.891 5.211 1 97.81 163 LEU A O 1
ATOM 1373 N N . LYS A 1 164 ? -3.887 17.297 6.812 1 97.31 164 LYS A N 1
ATOM 1374 C CA . LYS A 1 164 ? -3.459 18.578 6.266 1 97.31 164 LYS A CA 1
ATOM 1375 C C . LYS A 1 164 ? -1.943 18.641 6.102 1 97.31 164 LYS A C 1
ATOM 1377 O O . LYS A 1 164 ? -1.209 18.016 6.879 1 97.31 164 LYS A O 1
ATOM 1382 N N . LEU A 1 165 ? -1.505 19.297 5.094 1 96.62 165 LEU A N 1
ATOM 1383 C CA . LEU A 1 165 ? -0.097 19.578 4.844 1 96.62 165 LEU A CA 1
ATOM 1384 C C . LEU A 1 165 ? 0.174 21.078 4.934 1 96.62 165 LEU A C 1
ATOM 1386 O O . LEU A 1 165 ? -0.377 21.859 4.156 1 96.62 165 LEU A O 1
ATOM 1390 N N . PRO A 1 166 ? 1.013 21.484 5.859 1 91.56 166 PRO A N 1
ATOM 1391 C CA . PRO A 1 166 ? 1.329 22.906 5.965 1 91.56 166 PRO A CA 1
ATOM 1392 C C . PRO A 1 166 ? 2.023 23.453 4.719 1 91.56 166 PRO A C 1
ATOM 1394 O O . PRO A 1 166 ? 2.846 22.766 4.113 1 91.56 166 PRO A O 1
ATOM 1397 N N . GLN A 1 167 ? 1.532 24.547 4.199 1 85.94 167 GLN A N 1
ATOM 1398 C CA . GLN A 1 167 ? 2.148 25.188 3.049 1 85.94 167 GLN A CA 1
ATOM 1399 C C . GLN A 1 167 ? 2.947 26.422 3.475 1 85.94 167 GLN A C 1
ATOM 1401 O O . GLN A 1 167 ? 2.535 27.156 4.379 1 85.94 167 GLN A O 1
ATOM 1406 N N . HIS A 1 168 ? 4.254 26.484 3.299 1 71.62 168 HIS A N 1
ATOM 1407 C CA . HIS A 1 168 ? 5.027 27.688 3.602 1 71.62 168 HIS A CA 1
ATOM 1408 C C . HIS A 1 168 ? 4.633 28.844 2.689 1 71.62 168 HIS A C 1
ATOM 1410 O O . HIS A 1 168 ? 4.484 28.656 1.479 1 71.62 168 HIS A O 1
ATOM 1416 N N . SER A 1 169 ? 4.066 29.922 3.225 1 58.53 169 SER A N 1
ATOM 1417 C CA . SER A 1 169 ? 3.709 31.109 2.471 1 58.53 169 SER A CA 1
ATOM 1418 C C . SER A 1 169 ? 4.934 31.734 1.803 1 58.53 169 SER A C 1
ATOM 1420 O O . SER A 1 169 ? 5.953 31.969 2.457 1 58.53 169 SER A O 1
ATOM 1422 N N . THR A 1 170 ? 5.348 31.422 0.667 1 53.31 170 THR A N 1
ATOM 1423 C CA . THR A 1 170 ? 6.367 32.156 -0.058 1 53.31 170 THR A CA 1
ATOM 1424 C C . THR A 1 170 ? 6.113 33.656 0.042 1 53.31 170 THR A C 1
ATOM 1426 O O . THR A 1 170 ? 6.82 34.469 -0.576 1 53.31 170 THR A O 1
ATOM 1429 N N . ARG A 1 171 ? 5.164 34.344 0.612 1 50.31 171 ARG A N 1
ATOM 1430 C CA . ARG A 1 171 ? 4.992 35.781 0.502 1 50.31 171 ARG A CA 1
ATOM 1431 C C . ARG A 1 171 ? 6.125 36.5 1.21 1 50.31 171 ARG A C 1
ATOM 1433 O O . ARG A 1 171 ? 6.172 37.75 1.198 1 50.31 171 ARG A O 1
ATOM 1440 N N . GLU A 1 172 ? 6.977 35.969 2.018 1 48.72 172 GLU A N 1
ATOM 1441 C CA . GLU A 1 172 ? 7.969 36.844 2.619 1 48.72 172 GLU A CA 1
ATOM 1442 C C . GLU A 1 172 ? 8.914 37.406 1.563 1 48.72 172 GLU A C 1
ATOM 1444 O O . GLU A 1 172 ? 9.648 38.375 1.825 1 48.72 172 GLU A O 1
ATOM 1449 N N . LYS A 1 173 ? 9.328 36.688 0.499 1 50.12 173 LYS A N 1
ATOM 1450 C CA . LYS A 1 173 ? 10.438 37.281 -0.237 1 50.12 173 LYS A CA 1
ATOM 1451 C C . LYS A 1 173 ? 10.016 38.594 -0.927 1 50.12 173 LYS A C 1
ATOM 1453 O O . LYS A 1 173 ? 10.836 39.25 -1.554 1 50.12 173 LYS A O 1
ATOM 1458 N N . SER A 1 174 ? 8.758 38.719 -1.286 1 42.62 174 SER A N 1
ATOM 1459 C CA . SER A 1 174 ? 8.664 39.844 -2.215 1 42.62 174 SER A CA 1
ATOM 1460 C C . SER A 1 174 ? 8.727 41.188 -1.478 1 42.62 174 SER A C 1
ATOM 1462 O O . SER A 1 174 ? 8.484 42.25 -2.068 1 42.62 174 SER A O 1
ATOM 1464 N N . LYS A 1 175 ? 9.125 41.312 -0.179 1 38.88 175 LYS A N 1
ATOM 1465 C CA . LYS A 1 175 ? 9.484 42.719 0.138 1 38.88 175 LYS A CA 1
ATOM 1466 C C . LYS A 1 175 ? 10.977 42.938 -0.073 1 38.88 175 LYS A C 1
ATOM 1468 O O . LYS A 1 175 ? 11.797 42.062 0.19 1 38.88 175 LYS A O 1
ATOM 1473 N N . MET B 1 1 ? -19.594 61.312 40.188 1 28.31 1 MET B N 1
ATOM 1474 C CA . MET B 1 1 ? -20 60.219 39.312 1 28.31 1 MET B CA 1
ATOM 1475 C C . MET B 1 1 ? -18.812 59.625 38.594 1 28.31 1 MET B C 1
ATOM 1477 O O . MET B 1 1 ? -18.234 60.281 37.719 1 28.31 1 MET B O 1
ATOM 1481 N N . ARG B 1 2 ? -17.922 58.719 39.219 1 33.78 2 ARG B N 1
ATOM 1482 C CA . ARG B 1 2 ? -16.656 58.062 38.906 1 33.78 2 ARG B CA 1
ATOM 1483 C C . ARG B 1 2 ? -16.828 57.062 37.781 1 33.78 2 ARG B C 1
ATOM 1485 O O . ARG B 1 2 ? -17.641 56.125 37.875 1 33.78 2 ARG B O 1
ATOM 1492 N N . TRP B 1 3 ? -16.578 57.5 36.5 1 36.19 3 TRP B N 1
ATOM 1493 C CA . TRP B 1 3 ? -16.484 56.688 35.281 1 36.19 3 TRP B CA 1
ATOM 1494 C C . TRP B 1 3 ? -15.555 55.5 35.5 1 36.19 3 TRP B C 1
ATOM 1496 O O . TRP B 1 3 ? -14.367 55.688 35.812 1 36.19 3 TRP B O 1
ATOM 1506 N N . GLN B 1 4 ? -16.016 54.375 36.094 1 34.38 4 GLN B N 1
ATOM 1507 C CA . GLN B 1 4 ? -15.367 53.062 36.25 1 34.38 4 GLN B CA 1
ATOM 1508 C C . GLN B 1 4 ? -14.742 52.594 34.938 1 34.38 4 GLN B C 1
ATOM 1510 O O . GLN B 1 4 ? -15.414 52.562 33.906 1 34.38 4 GLN B O 1
ATOM 1515 N N . ASN B 1 5 ? -13.438 52.75 34.719 1 36.94 5 ASN B N 1
ATOM 1516 C CA . ASN B 1 5 ? -12.523 52.219 33.719 1 36.94 5 ASN B CA 1
ATOM 1517 C C . ASN B 1 5 ? -12.781 50.75 33.438 1 36.94 5 ASN B C 1
ATOM 1519 O O . ASN B 1 5 ? -12.703 49.938 34.344 1 36.94 5 ASN B O 1
ATOM 1523 N N . GLN B 1 6 ? -13.758 50.469 32.562 1 39.62 6 GLN B N 1
ATOM 1524 C CA . GLN B 1 6 ? -13.922 49.125 31.984 1 39.62 6 GLN B CA 1
ATOM 1525 C C . GLN B 1 6 ? -12.57 48.5 31.656 1 39.62 6 GLN B C 1
ATOM 1527 O O . GLN B 1 6 ? -11.828 49 30.812 1 39.62 6 GLN B O 1
ATOM 1532 N N . GLY B 1 7 ? -11.797 47.938 32.688 1 36.09 7 GLY B N 1
ATOM 1533 C CA . GLY B 1 7 ? -10.531 47.219 32.719 1 36.09 7 GLY B CA 1
ATOM 1534 C C . GLY B 1 7 ? -10.367 46.219 31.609 1 36.09 7 GLY B C 1
ATOM 1535 O O . GLY B 1 7 ? -11.258 46.062 30.766 1 36.09 7 GLY B O 1
ATOM 1536 N N . PRO B 1 8 ? -9.32 45.25 31.703 1 45.03 8 PRO B N 1
ATOM 1537 C CA . PRO B 1 8 ? -8.547 44.344 30.875 1 45.03 8 PRO B CA 1
ATOM 1538 C C . PRO B 1 8 ? -9.391 43.156 30.344 1 45.03 8 PRO B C 1
ATOM 1540 O O . PRO B 1 8 ? -8.844 42.188 29.812 1 45.03 8 PRO B O 1
ATOM 1543 N N . VAL B 1 9 ? -10.727 43.188 30.469 1 46.19 9 VAL B N 1
ATOM 1544 C CA . VAL B 1 9 ? -11.477 42.031 29.984 1 46.19 9 VAL B CA 1
ATOM 1545 C C . VAL B 1 9 ? -11.211 41.844 28.484 1 46.19 9 VAL B C 1
ATOM 1547 O O . VAL B 1 9 ? -11.227 40.719 27.984 1 46.19 9 VAL B O 1
ATOM 1550 N N . SER B 1 10 ? -10.805 42.969 27.781 1 45.41 10 SER B N 1
ATOM 1551 C CA . SER B 1 10 ? -10.711 42.781 26.344 1 45.41 10 SER B CA 1
ATOM 1552 C C . SER B 1 10 ? -9.516 41.906 25.969 1 45.41 10 SER B C 1
ATOM 1554 O O . SER B 1 10 ? -9.594 41.094 25.047 1 45.41 10 SER B O 1
ATOM 1556 N N . GLN B 1 11 ? -8.398 42.062 26.828 1 44.31 11 GLN B N 1
ATOM 1557 C CA . GLN B 1 11 ? -7.219 41.281 26.422 1 44.31 11 GLN B CA 1
ATOM 1558 C C . GLN B 1 11 ? -7.391 39.812 26.719 1 44.31 11 GLN B C 1
ATOM 1560 O O . GLN B 1 11 ? -6.906 38.969 25.969 1 44.31 11 GLN B O 1
ATOM 1565 N N . GLN B 1 12 ? -8.047 39.438 27.922 1 44.69 12 GLN B N 1
ATOM 1566 C CA . GLN B 1 12 ? -8.195 38.031 28.297 1 44.69 12 GLN B CA 1
ATOM 1567 C C . GLN B 1 12 ? -9.086 37.281 27.297 1 44.69 12 GLN B C 1
ATOM 1569 O O . GLN B 1 12 ? -8.82 36.125 26.953 1 44.69 12 GLN B O 1
ATOM 1574 N N . VAL B 1 13 ? -10.195 37.938 26.844 1 45.5 13 VAL B N 1
ATOM 1575 C CA . VAL B 1 13 ? -11.133 37.281 25.938 1 45.5 13 VAL B CA 1
ATOM 1576 C C . VAL B 1 13 ? -10.469 37.062 24.578 1 45.5 13 VAL B C 1
ATOM 1578 O O . VAL B 1 13 ? -10.641 36.031 23.953 1 45.5 13 VAL B O 1
ATOM 1581 N N . TRP B 1 14 ? -9.578 37.969 24.156 1 43.84 14 TRP B N 1
ATOM 1582 C CA . TRP B 1 14 ? -8.953 37.844 22.844 1 43.84 14 TRP B CA 1
ATOM 1583 C C . TRP B 1 14 ? -7.926 36.719 22.844 1 43.84 14 TRP B C 1
ATOM 1585 O O . TRP B 1 14 ? -7.766 36 21.828 1 43.84 14 TRP B O 1
ATOM 1595 N N . HIS B 1 15 ? -7.074 36.531 23.844 1 43.94 15 HIS B N 1
ATOM 1596 C CA . HIS B 1 15 ? -6.133 35.406 23.875 1 43.94 15 HIS B CA 1
ATOM 1597 C C . HIS B 1 15 ? -6.863 34.094 23.812 1 43.94 15 HIS B C 1
ATOM 1599 O O . HIS B 1 15 ? -6.324 33.094 23.281 1 43.94 15 HIS B O 1
ATOM 1605 N N . GLU B 1 16 ? -7.98 33.938 24.438 1 41.69 16 GLU B N 1
ATOM 1606 C CA . GLU B 1 16 ? -8.672 32.656 24.5 1 41.69 16 GLU B CA 1
ATOM 1607 C C . GLU B 1 16 ? -9.25 32.281 23.156 1 41.69 16 GLU B C 1
ATOM 1609 O O . GLU B 1 16 ? -9.359 31.094 22.828 1 41.69 16 GLU B O 1
ATOM 1614 N N . MET B 1 17 ? -9.727 33.312 22.391 1 41.44 17 MET B N 1
ATOM 1615 C CA . MET B 1 17 ? -10.523 32.844 21.25 1 41.44 17 MET B CA 1
ATOM 1616 C C . MET B 1 17 ? -9.633 32.406 20.109 1 41.44 17 MET B C 1
ATOM 1618 O O . MET B 1 17 ? -10.117 32.125 19 1 41.44 17 MET B O 1
ATOM 1622 N N . GLY B 1 18 ? -8.352 32.812 20.016 1 43.53 18 GLY B N 1
ATOM 1623 C CA . GLY B 1 18 ? -7.652 32.156 18.922 1 43.53 18 GLY B CA 1
ATOM 1624 C C . GLY B 1 18 ? -7.699 30.641 19.031 1 43.53 18 GLY B C 1
ATOM 1625 O O . GLY B 1 18 ? -7.047 30.047 19.891 1 43.53 18 GLY B O 1
ATOM 1626 N N . SER B 1 19 ? -8.742 30.016 18.891 1 47.84 19 SER B N 1
ATOM 1627 C CA . SER B 1 19 ? -8.961 28.578 18.891 1 47.84 19 SER B CA 1
ATOM 1628 C C . SER B 1 19 ? -7.809 27.844 18.219 1 47.84 19 SER B C 1
ATOM 1630 O O . SER B 1 19 ? -7.668 27.891 16.984 1 47.84 19 SER B O 1
ATOM 1632 N N . LYS B 1 20 ? -6.57 28.062 18.594 1 54.5 20 LYS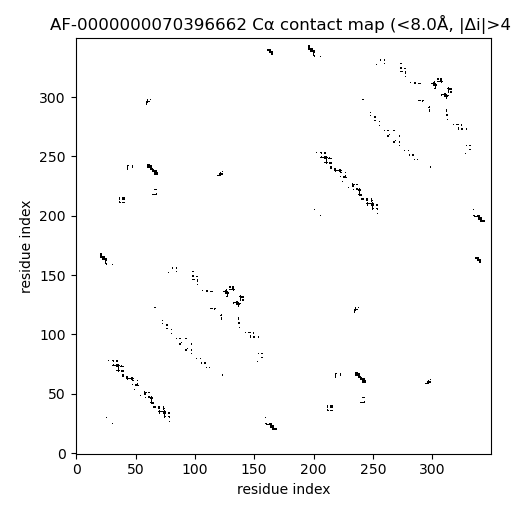 B N 1
ATOM 1633 C CA . LYS B 1 20 ? -5.469 27.219 18.141 1 54.5 20 LYS B CA 1
ATOM 1634 C C . LYS B 1 20 ? -5.914 25.766 18.016 1 54.5 20 LYS B C 1
ATOM 1636 O O . LYS B 1 20 ? -6.301 25.125 19 1 54.5 20 LYS B O 1
ATOM 1641 N N . THR B 1 21 ? -6.559 25.312 16.906 1 63.28 21 THR B N 1
ATOM 1642 C CA . THR B 1 21 ? -6.883 23.922 16.641 1 63.28 21 THR B CA 1
ATOM 1643 C C . THR B 1 21 ? -5.66 23.031 16.875 1 63.28 21 THR B C 1
ATOM 1645 O O . THR B 1 21 ? -4.605 23.266 16.266 1 63.28 21 THR B O 1
ATOM 1648 N N . ASP B 1 22 ? -5.609 22.359 17.938 1 85.81 22 ASP B N 1
ATOM 1649 C CA . ASP B 1 22 ? -4.574 21.391 18.281 1 85.81 22 ASP B CA 1
ATOM 1650 C C . ASP B 1 22 ? -4.445 20.328 17.203 1 85.81 22 ASP B C 1
ATOM 1652 O O . ASP B 1 22 ? -5.445 19.906 16.609 1 85.81 22 ASP B O 1
ATOM 1656 N N . SER B 1 23 ? -3.352 20.25 16.547 1 93.12 23 SER B N 1
ATOM 1657 C CA . SER B 1 23 ? -3.1 19.219 15.547 1 93.12 23 SER B CA 1
ATOM 1658 C C . SER B 1 23 ? -1.98 18.281 15.984 1 93.12 23 SER B C 1
ATOM 1660 O O . SER B 1 23 ? -1.127 18.656 16.797 1 93.12 23 SER B O 1
ATOM 1662 N N . ARG B 1 24 ? -2.125 17.047 15.594 1 95.56 24 ARG B N 1
ATOM 1663 C CA . ARG B 1 24 ? -1.056 16.094 15.836 1 95.56 24 ARG B CA 1
ATOM 1664 C C . ARG B 1 24 ? -0.475 15.57 14.531 1 95.56 24 ARG B C 1
ATOM 1666 O O . ARG B 1 24 ? -1.157 15.562 13.5 1 95.56 24 ARG B O 1
ATOM 1673 N N . GLY B 1 25 ? 0.782 15.172 14.586 1 97.31 25 GLY B N 1
ATOM 1674 C CA . GLY B 1 25 ? 1.337 14.453 13.445 1 97.31 25 GLY B CA 1
ATOM 1675 C C . GLY B 1 25 ? 0.885 13.008 13.375 1 97.31 25 GLY B C 1
ATOM 1676 O O . GLY B 1 25 ? 0.133 12.539 14.234 1 97.31 25 GLY B O 1
ATOM 1677 N N . LEU B 1 26 ? 1.351 12.438 12.305 1 98.25 26 LEU B N 1
ATOM 1678 C CA . LEU B 1 26 ? 1.066 11.008 12.219 1 98.25 26 LEU B CA 1
ATOM 1679 C C . LEU B 1 26 ? 1.788 10.234 13.32 1 98.25 26 LEU B C 1
ATOM 1681 O O . LEU B 1 26 ? 2.951 10.523 13.617 1 98.25 26 LEU B O 1
ATOM 1685 N N . THR B 1 27 ? 1.09 9.32 13.914 1 98.31 27 THR B N 1
ATOM 1686 C CA . THR B 1 27 ? 1.715 8.469 14.922 1 98.31 27 THR B CA 1
ATOM 1687 C C . THR B 1 27 ? 2.725 7.523 14.273 1 98.31 27 THR B C 1
ATOM 1689 O O . THR B 1 27 ? 2.742 7.371 13.047 1 98.31 27 THR B O 1
ATOM 1692 N N . ALA B 1 28 ? 3.59 6.949 15.102 1 98.38 28 ALA B N 1
ATOM 1693 C CA . ALA B 1 28 ? 4.543 5.953 14.617 1 98.38 28 ALA B CA 1
ATOM 1694 C C . ALA B 1 28 ? 3.826 4.797 13.93 1 98.38 28 ALA B C 1
ATOM 1696 O O . ALA B 1 28 ? 4.266 4.32 12.883 1 98.38 28 ALA B O 1
ATOM 1697 N N . ALA B 1 29 ? 2.734 4.332 14.523 1 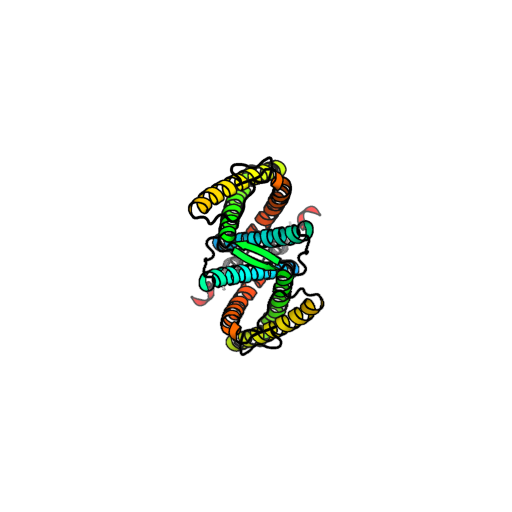98.38 29 ALA B N 1
ATOM 1698 C CA . ALA B 1 29 ? 1.989 3.201 13.977 1 98.38 29 ALA B CA 1
ATOM 1699 C C . ALA B 1 29 ? 1.416 3.531 12.602 1 98.38 29 ALA B C 1
ATOM 1701 O O . ALA B 1 29 ? 1.429 2.693 11.695 1 98.38 29 ALA B O 1
ATOM 1702 N N . GLU B 1 30 ? 0.915 4.746 12.375 1 98.5 30 GLU B N 1
ATOM 1703 C CA . GLU B 1 30 ? 0.359 5.184 11.102 1 98.5 30 GLU B CA 1
ATOM 1704 C C . GLU B 1 30 ? 1.438 5.25 10.023 1 98.5 30 GLU B C 1
ATOM 1706 O O . GLU B 1 30 ? 1.215 4.832 8.883 1 98.5 30 GLU B O 1
ATOM 1711 N N . ARG B 1 31 ? 2.6 5.734 10.406 1 98.75 31 ARG B N 1
ATOM 1712 C CA . ARG B 1 31 ? 3.695 5.832 9.453 1 98.75 31 ARG B CA 1
ATOM 1713 C C . ARG B 1 31 ? 4.258 4.449 9.117 1 98.75 31 ARG B C 1
ATOM 1715 O O . ARG B 1 31 ? 4.547 4.156 7.957 1 98.75 31 ARG B O 1
ATOM 1722 N N . LEU B 1 32 ? 4.336 3.607 10.172 1 98.81 32 LEU B N 1
ATOM 1723 C CA . LEU B 1 32 ? 4.773 2.232 9.953 1 98.81 32 LEU B CA 1
ATOM 1724 C C . LEU B 1 32 ? 3.844 1.512 8.984 1 98.81 32 LEU B C 1
ATOM 1726 O O . LEU B 1 32 ? 4.305 0.798 8.094 1 98.81 32 LEU B O 1
ATOM 1730 N N . PHE B 1 33 ? 2.607 1.688 9.172 1 98.69 33 PHE B N 1
ATOM 1731 C CA . PHE B 1 33 ? 1.618 1.056 8.305 1 98.69 33 PHE B CA 1
ATOM 1732 C C . PHE B 1 33 ? 1.751 1.557 6.871 1 98.69 33 PHE B C 1
ATOM 1734 O O . PHE B 1 33 ? 1.734 0.764 5.93 1 98.69 33 PHE B O 1
ATOM 1741 N N . PHE B 1 34 ? 1.924 2.891 6.695 1 98.75 34 PHE B N 1
ATOM 1742 C CA . PHE B 1 34 ? 2.088 3.473 5.371 1 98.75 34 PHE B CA 1
ATOM 1743 C C . PHE B 1 34 ? 3.338 2.928 4.691 1 98.75 34 PHE B C 1
ATOM 1745 O O . PHE B 1 34 ? 3.299 2.545 3.52 1 98.75 34 PHE B O 1
ATOM 1752 N N . TYR B 1 35 ? 4.387 2.838 5.418 1 98.88 35 TYR B N 1
ATOM 1753 C CA . TYR B 1 35 ? 5.648 2.367 4.859 1 98.88 35 TYR B CA 1
ATOM 1754 C C . TYR B 1 35 ? 5.543 0.909 4.43 1 98.88 35 TYR B C 1
ATOM 1756 O O . TYR B 1 35 ? 6.078 0.524 3.387 1 98.88 35 TYR B O 1
ATOM 1764 N N . GLY B 1 36 ? 4.91 0.155 5.254 1 98.88 36 GLY B N 1
ATOM 1765 C CA . GLY B 1 36 ? 4.688 -1.231 4.875 1 98.88 36 GLY B CA 1
ATOM 1766 C C . GLY B 1 36 ? 3.889 -1.38 3.596 1 98.88 36 GLY B C 1
ATOM 1767 O O . GLY B 1 36 ? 4.266 -2.146 2.707 1 98.88 36 GLY B O 1
ATOM 1768 N N . MET B 1 37 ? 2.807 -0.622 3.488 1 98.81 37 MET B N 1
ATOM 1769 C CA . MET B 1 37 ? 1.976 -0.655 2.287 1 98.81 37 MET B CA 1
ATOM 1770 C C . MET B 1 37 ? 2.768 -0.204 1.065 1 98.81 37 MET B C 1
ATOM 1772 O O . MET B 1 37 ? 2.637 -0.785 -0.014 1 98.81 37 MET B O 1
ATOM 1776 N N . HIS B 1 38 ? 3.539 0.84 1.279 1 98.88 38 HIS B N 1
ATOM 1777 C CA . HIS B 1 38 ? 4.363 1.336 0.183 1 98.88 38 HIS B CA 1
ATOM 1778 C C . HIS B 1 38 ? 5.352 0.274 -0.288 1 98.88 38 HIS B C 1
ATOM 1780 O O . HIS B 1 38 ? 5.598 0.139 -1.488 1 98.88 38 HIS B O 1
ATOM 1786 N N . GLY B 1 39 ? 5.91 -0.443 0.643 1 98.69 39 GLY B N 1
ATOM 1787 C CA . GLY B 1 39 ? 6.793 -1.543 0.288 1 98.69 39 GLY B CA 1
ATOM 1788 C C . GLY B 1 39 ? 6.105 -2.623 -0.525 1 98.69 39 GLY B C 1
ATOM 1789 O O . GLY B 1 39 ? 6.656 -3.109 -1.514 1 98.69 39 GLY B O 1
ATOM 1790 N N . LEU B 1 40 ? 4.906 -3.014 -0.085 1 98.81 40 LEU B N 1
ATOM 1791 C CA . LEU B 1 40 ? 4.141 -3.992 -0.852 1 98.81 40 LEU B CA 1
ATOM 1792 C C . LEU B 1 40 ? 3.881 -3.49 -2.268 1 98.81 40 LEU B C 1
ATOM 1794 O O . LEU B 1 40 ? 3.967 -4.258 -3.229 1 98.81 40 LEU B O 1
ATOM 1798 N N . PHE B 1 41 ? 3.572 -2.215 -2.359 1 98.88 41 PHE B N 1
ATOM 1799 C CA . PHE B 1 41 ? 3.359 -1.596 -3.662 1 98.88 41 PHE B CA 1
ATOM 1800 C C . PHE B 1 41 ? 4.598 -1.739 -4.539 1 98.88 41 PHE B C 1
ATOM 1802 O O . PHE B 1 41 ? 4.504 -2.166 -5.691 1 98.88 41 PHE B O 1
ATOM 1809 N N . ASP B 1 42 ? 5.75 -1.396 -3.998 1 98.56 42 ASP B N 1
ATOM 1810 C CA . ASP B 1 42 ? 7 -1.484 -4.746 1 98.56 42 ASP B CA 1
ATOM 1811 C C . ASP B 1 42 ? 7.246 -2.91 -5.234 1 98.56 42 ASP B C 1
ATOM 1813 O O . ASP B 1 42 ? 7.648 -3.117 -6.383 1 98.56 42 ASP B O 1
ATOM 1817 N N . GLU B 1 43 ? 7 -3.836 -4.379 1 98.25 43 GLU B N 1
ATOM 1818 C CA . GLU B 1 43 ? 7.285 -5.227 -4.723 1 98.25 43 GLU B CA 1
ATOM 1819 C C . GLU B 1 43 ? 6.324 -5.738 -5.789 1 98.25 43 GLU B C 1
ATOM 1821 O O . GLU B 1 43 ? 6.738 -6.422 -6.73 1 98.25 43 GLU B O 1
ATOM 1826 N N . ILE B 1 44 ? 5.066 -5.422 -5.633 1 98.31 44 ILE B N 1
ATOM 1827 C CA . ILE B 1 44 ? 4.074 -5.871 -6.602 1 98.31 44 ILE B CA 1
ATOM 1828 C C . ILE B 1 44 ? 4.41 -5.316 -7.984 1 98.31 44 ILE B C 1
ATOM 1830 O O . ILE B 1 44 ? 4.418 -6.059 -8.969 1 98.31 44 ILE B O 1
ATOM 1834 N N . VAL B 1 45 ? 4.707 -4.074 -8.047 1 98.12 45 VAL B N 1
ATOM 1835 C CA . VAL B 1 45 ? 5.039 -3.438 -9.32 1 98.12 45 VAL B CA 1
ATOM 1836 C C . VAL B 1 45 ? 6.316 -4.051 -9.891 1 98.12 45 VAL B C 1
ATOM 1838 O O . VAL B 1 45 ? 6.371 -4.406 -11.07 1 98.12 45 VAL B O 1
ATOM 1841 N N . PHE B 1 46 ? 7.281 -4.258 -9.039 1 97.44 46 PHE B N 1
ATOM 1842 C CA . PHE B 1 46 ? 8.57 -4.789 -9.477 1 97.44 46 PHE B CA 1
ATOM 1843 C C . PHE B 1 46 ? 8.414 -6.207 -10.016 1 97.44 46 PHE B C 1
ATOM 1845 O O . PHE B 1 46 ? 8.867 -6.516 -11.117 1 97.44 46 PHE B O 1
ATOM 1852 N N . THR B 1 47 ? 7.789 -7.062 -9.234 1 96.81 47 THR B N 1
ATOM 1853 C CA . THR B 1 47 ? 7.703 -8.461 -9.641 1 96.81 47 THR B CA 1
ATOM 1854 C C . THR B 1 47 ? 6.785 -8.625 -10.844 1 96.81 47 THR B C 1
ATOM 1856 O O . THR B 1 47 ? 7.02 -9.477 -11.703 1 96.81 47 THR B O 1
ATOM 1859 N N . ALA B 1 48 ? 5.738 -7.82 -10.953 1 97.31 48 ALA B N 1
ATOM 1860 C CA . ALA B 1 48 ? 4.871 -7.863 -12.125 1 97.31 48 ALA B CA 1
ATOM 1861 C C . ALA B 1 48 ? 5.637 -7.48 -13.391 1 97.31 48 ALA B C 1
ATOM 1863 O O . ALA B 1 48 ? 5.59 -8.195 -14.391 1 97.31 48 ALA B O 1
ATOM 1864 N N . LEU B 1 49 ? 6.41 -6.406 -13.336 1 95.56 49 LEU B N 1
ATOM 1865 C CA . LEU B 1 49 ? 7.137 -5.918 -14.508 1 95.56 49 LEU B CA 1
ATOM 1866 C C . LEU B 1 49 ? 8.305 -6.844 -14.844 1 95.56 49 LEU B C 1
ATOM 1868 O O . LEU B 1 49 ? 8.625 -7.035 -16.016 1 95.56 49 LEU B O 1
ATOM 1872 N N . TYR B 1 50 ? 8.898 -7.305 -13.781 1 93.38 50 TYR B N 1
ATOM 1873 C CA . TYR B 1 50 ? 9.969 -8.266 -14 1 93.38 50 TYR B CA 1
ATOM 1874 C C . TYR B 1 50 ? 9.469 -9.469 -14.797 1 93.38 50 TYR B C 1
ATOM 1876 O O . TYR B 1 50 ? 10.133 -9.922 -15.727 1 93.38 50 TYR B O 1
ATOM 1884 N N . ASP B 1 51 ? 8.305 -9.938 -14.477 1 92.75 51 ASP B N 1
ATOM 1885 C CA . ASP B 1 51 ? 7.715 -11.086 -15.164 1 92.75 51 ASP B CA 1
ATOM 1886 C C . ASP B 1 51 ? 7.344 -10.734 -16.609 1 92.75 51 ASP B C 1
ATOM 1888 O O . ASP B 1 51 ? 7.473 -11.562 -17.5 1 92.75 51 ASP B O 1
ATOM 1892 N N . VAL B 1 52 ? 6.863 -9.562 -16.859 1 91.44 52 VAL B N 1
ATOM 1893 C CA . VAL B 1 52 ? 6.508 -9.125 -18.203 1 91.44 52 VAL B CA 1
ATOM 1894 C C . VAL B 1 52 ? 7.746 -9.133 -19.094 1 91.44 52 VAL B C 1
ATOM 1896 O O . VAL B 1 52 ? 7.684 -9.547 -20.25 1 91.44 52 VAL B O 1
ATOM 1899 N N . VAL B 1 53 ? 8.883 -8.773 -18.531 1 88.5 53 VAL B N 1
ATOM 1900 C CA . VAL B 1 53 ? 10.102 -8.594 -19.312 1 88.5 53 VAL B CA 1
ATOM 1901 C C . VAL B 1 53 ? 10.82 -9.93 -19.469 1 88.5 53 VAL B C 1
ATOM 1903 O O . VAL B 1 53 ? 11.336 -10.242 -20.547 1 88.5 53 VAL B O 1
ATOM 1906 N N . TYR B 1 54 ? 10.742 -10.797 -18.516 1 87.5 54 TYR B N 1
ATOM 1907 C CA . TYR B 1 54 ? 11.664 -11.93 -18.5 1 87.5 54 TYR B CA 1
ATOM 1908 C C . TYR B 1 54 ? 10.922 -13.242 -18.688 1 87.5 54 TYR B C 1
ATOM 1910 O O . TYR B 1 54 ? 11.539 -14.297 -18.828 1 87.5 54 TYR B O 1
ATOM 1918 N N . GLU B 1 55 ? 9.555 -13.195 -18.641 1 84.31 55 GLU B N 1
ATOM 1919 C CA . GLU B 1 55 ? 8.812 -14.43 -18.844 1 84.31 55 GLU B CA 1
ATOM 1920 C C . GLU B 1 55 ? 8.289 -14.539 -20.281 1 84.31 55 GLU B C 1
ATOM 1922 O O . GLU B 1 55 ? 7.707 -13.586 -20.797 1 84.31 55 GLU B O 1
ATOM 1927 N N . PRO B 1 56 ? 8.477 -15.633 -20.812 1 79.38 56 PRO B N 1
ATOM 1928 C CA . PRO B 1 56 ? 8.148 -15.844 -22.234 1 79.38 56 PRO B CA 1
ATOM 1929 C C . PRO B 1 56 ? 6.656 -15.695 -22.516 1 79.38 56 PRO B C 1
ATOM 1931 O O . PRO B 1 56 ? 6.281 -15.117 -23.547 1 79.38 56 PRO B O 1
ATOM 1934 N N . ASP B 1 57 ? 5.816 -16.312 -21.641 1 83.19 57 ASP B N 1
ATOM 1935 C CA . ASP B 1 57 ? 4.379 -16.297 -21.906 1 83.19 57 ASP B CA 1
ATOM 1936 C C . ASP B 1 57 ? 3.777 -14.93 -21.594 1 83.19 57 ASP B C 1
ATOM 1938 O O . ASP B 1 57 ? 2.609 -14.672 -21.891 1 83.19 57 ASP B O 1
ATOM 1942 N N . GLY B 1 58 ? 4.562 -14.078 -21.062 1 82.25 58 GLY B N 1
ATOM 1943 C CA . GLY B 1 58 ? 4.09 -12.75 -20.719 1 82.25 58 GLY B CA 1
ATOM 1944 C C . GLY B 1 58 ? 3.26 -12.727 -19.438 1 82.25 58 GLY B C 1
ATOM 1945 O O . GLY B 1 58 ? 3.131 -13.75 -18.766 1 82.25 58 GLY B O 1
ATOM 1946 N N . ASN B 1 59 ? 2.889 -11.734 -18.938 1 91.94 59 ASN B N 1
ATOM 1947 C CA . ASN B 1 59 ? 2.066 -11.477 -17.75 1 91.94 59 ASN B CA 1
ATOM 1948 C C . ASN B 1 59 ? 0.978 -10.453 -18.047 1 91.94 59 ASN B C 1
ATOM 1950 O O . ASN B 1 59 ? 1.092 -9.289 -17.656 1 91.94 59 ASN B O 1
ATOM 1954 N N . LYS B 1 60 ? -0.098 -10.898 -18.828 1 92.69 60 LYS B N 1
ATOM 1955 C CA . LYS B 1 60 ? -1.149 -10 -19.281 1 92.69 60 LYS B CA 1
ATOM 1956 C C . LYS B 1 60 ? -1.923 -9.414 -18.109 1 92.69 60 LYS B C 1
ATOM 1958 O O . LYS B 1 60 ? -2.445 -8.297 -18.188 1 92.69 60 LYS B O 1
ATOM 1963 N N . GLN B 1 61 ? -1.969 -10.156 -17.078 1 96.31 61 GLN B N 1
ATOM 1964 C CA . GLN B 1 61 ? -2.715 -9.719 -15.914 1 96.31 61 GLN B CA 1
ATOM 1965 C C . GLN B 1 61 ? -1.9 -8.734 -15.078 1 96.31 61 GLN B C 1
ATOM 1967 O O . GLN B 1 61 ? -2.426 -8.109 -14.148 1 96.31 61 GLN B O 1
ATOM 1972 N N . LEU B 1 62 ? -0.581 -8.68 -15.414 1 97.69 62 LEU B N 1
ATOM 1973 C CA . LEU B 1 62 ? 0.332 -7.855 -14.625 1 97.69 62 LEU B CA 1
ATOM 1974 C C . LEU B 1 62 ? 0.309 -8.258 -13.156 1 97.69 62 LEU B C 1
ATOM 1976 O O . LEU B 1 62 ? 0.198 -7.406 -12.273 1 97.69 62 LEU B O 1
ATOM 1980 N N . LYS B 1 63 ? 0.388 -9.516 -12.992 1 97.81 63 LYS B N 1
ATOM 1981 C CA . LYS B 1 63 ? 0.36 -10.109 -11.656 1 97.81 63 LYS B CA 1
ATOM 1982 C C . LYS B 1 63 ? 1.714 -9.977 -10.969 1 97.81 63 LYS B C 1
ATOM 1984 O O . LYS B 1 63 ? 2.758 -10.195 -11.586 1 97.81 63 LYS B O 1
ATOM 1989 N N . GLY B 1 64 ? 1.711 -9.516 -9.758 1 98.06 64 GLY B N 1
ATOM 1990 C CA . GLY B 1 64 ? 2.879 -9.438 -8.891 1 98.06 64 GLY B CA 1
ATOM 1991 C C . GLY B 1 64 ? 2.662 -10.078 -7.535 1 98.06 64 GLY B C 1
ATOM 1992 O O . GLY B 1 64 ? 1.534 -10.43 -7.18 1 98.06 64 GLY B O 1
ATOM 1993 N N . TYR B 1 65 ? 3.736 -10.258 -6.824 1 97.62 65 TYR B N 1
ATOM 1994 C CA . TYR B 1 65 ? 3.607 -10.93 -5.535 1 97.62 65 TYR B CA 1
ATOM 1995 C C . TYR B 1 65 ? 4.473 -10.258 -4.48 1 97.62 65 TYR B C 1
ATOM 1997 O O . TYR B 1 65 ? 5.395 -9.508 -4.809 1 97.62 65 TYR B O 1
ATOM 2005 N N . SER B 1 66 ? 4.148 -10.438 -3.301 1 98.25 66 SER B N 1
ATOM 2006 C CA . SER B 1 66 ? 4.898 -10.094 -2.1 1 98.25 66 SER B CA 1
ATOM 2007 C C . SER B 1 66 ? 4.523 -11.008 -0.934 1 98.25 66 SER B C 1
ATOM 2009 O O . SER B 1 66 ? 3.947 -12.078 -1.137 1 98.25 66 SER B O 1
ATOM 2011 N N . THR B 1 67 ? 5.082 -10.742 0.205 1 98.5 67 THR B N 1
ATOM 2012 C CA . THR B 1 67 ? 4.781 -11.531 1.392 1 98.5 67 THR B CA 1
ATOM 2013 C C . THR B 1 67 ? 4.316 -10.633 2.537 1 98.5 67 THR B C 1
ATOM 2015 O O . THR B 1 67 ? 4.656 -9.453 2.58 1 98.5 67 THR B O 1
ATOM 2018 N N . ILE B 1 68 ? 3.598 -11.234 3.412 1 98.44 68 ILE B N 1
ATOM 2019 C CA . ILE B 1 68 ? 3.195 -10.492 4.602 1 98.44 68 ILE B CA 1
ATOM 2020 C C . ILE B 1 68 ? 4.434 -10.086 5.402 1 98.44 68 ILE B C 1
ATOM 2022 O O . ILE B 1 68 ? 4.473 -9.008 5.988 1 98.44 68 ILE B O 1
ATOM 2026 N N . PHE B 1 69 ? 5.488 -10.867 5.348 1 98.69 69 PHE B N 1
ATOM 2027 C CA . PHE B 1 69 ? 6.738 -10.523 6.008 1 98.69 69 PHE B CA 1
ATOM 2028 C C . PHE B 1 69 ? 7.316 -9.234 5.434 1 98.69 69 PHE B C 1
ATOM 2030 O O . PHE B 1 69 ? 7.852 -8.406 6.172 1 98.69 69 PHE B O 1
ATOM 2037 N N . SER B 1 70 ? 7.172 -9.07 4.141 1 98.69 70 SER B N 1
ATOM 2038 C CA . SER B 1 70 ? 7.719 -7.883 3.488 1 98.69 70 SER B CA 1
ATOM 2039 C C . SER B 1 70 ? 7.043 -6.613 3.996 1 98.69 70 SER B C 1
ATOM 2041 O O . SER B 1 70 ? 7.676 -5.559 4.078 1 98.69 70 SER B O 1
ATOM 2043 N N . PHE B 1 71 ? 5.762 -6.742 4.332 1 98.88 71 PHE B N 1
ATOM 2044 C CA . PHE B 1 71 ? 5.059 -5.602 4.906 1 98.88 71 PHE B CA 1
ATOM 2045 C C . PHE B 1 71 ? 5.77 -5.102 6.156 1 98.88 71 PHE B C 1
ATOM 2047 O O . PHE B 1 71 ? 6.027 -3.902 6.293 1 98.88 71 PHE B O 1
ATOM 2054 N N . PHE B 1 72 ? 6.156 -5.988 7.004 1 98.81 72 PHE B N 1
ATOM 2055 C CA . PHE B 1 72 ? 6.812 -5.637 8.258 1 98.81 72 PHE B CA 1
ATOM 2056 C C . PHE B 1 72 ? 8.258 -5.227 8.016 1 98.81 72 PHE B C 1
ATOM 2058 O O . PHE B 1 72 ? 8.758 -4.277 8.625 1 98.81 72 PHE B O 1
ATOM 2065 N N . ILE B 1 73 ? 8.875 -5.887 7.102 1 98.88 73 ILE B N 1
ATOM 2066 C CA . ILE B 1 73 ? 10.273 -5.59 6.797 1 98.88 73 ILE B CA 1
ATOM 2067 C C . ILE B 1 73 ? 10.398 -4.164 6.266 1 98.88 73 ILE B C 1
ATOM 2069 O O . ILE B 1 73 ? 11.211 -3.381 6.75 1 98.88 73 ILE B O 1
ATOM 2073 N N . TYR B 1 74 ? 9.609 -3.85 5.305 1 98.81 74 TYR B N 1
ATOM 2074 C CA . TYR B 1 74 ? 9.648 -2.508 4.73 1 98.81 74 TYR B CA 1
ATOM 2075 C C . TYR B 1 74 ? 9.203 -1.468 5.754 1 98.81 74 TYR B C 1
ATOM 2077 O O . TYR B 1 74 ? 9.789 -0.385 5.836 1 98.81 74 TYR B O 1
ATOM 2085 N N . GLY B 1 75 ? 8.133 -1.768 6.508 1 98.81 75 GLY B N 1
ATOM 2086 C CA . GLY B 1 75 ? 7.645 -0.834 7.512 1 98.81 75 GLY B CA 1
ATOM 2087 C C . GLY B 1 75 ? 8.703 -0.444 8.523 1 98.81 75 GLY B C 1
ATOM 2088 O O . GLY B 1 75 ? 9 0.741 8.695 1 98.81 75 GLY B O 1
ATOM 2089 N N . VAL B 1 76 ? 9.305 -1.453 9.102 1 98.81 76 VAL B N 1
ATOM 2090 C CA . VAL B 1 76 ? 10.297 -1.22 10.148 1 98.81 76 VAL B CA 1
ATOM 2091 C C . VAL B 1 76 ? 11.539 -0.563 9.555 1 98.81 76 VAL B C 1
ATOM 2093 O O . VAL B 1 76 ? 12.078 0.386 10.125 1 98.81 76 VAL B O 1
ATOM 2096 N N . CYS B 1 77 ? 11.977 -0.998 8.43 1 98.81 77 CYS B N 1
ATOM 2097 C CA . CYS B 1 77 ? 13.156 -0.419 7.793 1 98.81 77 CYS B CA 1
ATOM 2098 C C . CYS B 1 77 ? 12.945 1.062 7.504 1 98.81 77 CYS B C 1
ATOM 2100 O O . CYS B 1 77 ? 13.781 1.894 7.867 1 98.81 77 CYS B O 1
ATOM 2102 N N . SER B 1 78 ? 11.828 1.354 6.848 1 98.81 78 SER B N 1
ATOM 2103 C CA . SER B 1 78 ? 11.555 2.74 6.488 1 98.81 78 SER B CA 1
ATOM 2104 C C . SER B 1 78 ? 11.414 3.617 7.727 1 98.81 78 SER B C 1
ATOM 2106 O O . SER B 1 78 ? 11.859 4.766 7.734 1 98.81 78 SER B O 1
ATOM 2108 N N . TYR B 1 79 ? 10.797 3.08 8.766 1 98.81 79 TYR B N 1
ATOM 2109 C CA . TYR B 1 79 ? 10.664 3.848 10 1 98.81 79 TYR B CA 1
ATOM 2110 C C . TYR B 1 79 ? 12.031 4.145 10.602 1 98.81 79 TYR B C 1
ATOM 2112 O O . TYR B 1 79 ? 12.289 5.266 11.047 1 98.81 79 TYR B O 1
ATOM 2120 N N . MET B 1 80 ? 12.898 3.15 10.625 1 98.56 80 MET B N 1
ATOM 2121 C CA . MET B 1 80 ? 14.25 3.34 11.141 1 98.56 80 MET B CA 1
ATOM 2122 C C . MET B 1 80 ? 14.992 4.395 10.328 1 98.56 80 MET B C 1
ATOM 2124 O O . MET B 1 80 ? 15.641 5.277 10.898 1 98.56 80 MET B O 1
ATOM 2128 N N . VAL B 1 81 ? 14.883 4.285 9.07 1 98.81 81 VAL B N 1
ATOM 2129 C CA . VAL B 1 81 ? 15.594 5.211 8.203 1 98.81 81 VAL B CA 1
ATOM 2130 C C . VAL B 1 81 ? 14.992 6.609 8.328 1 98.81 81 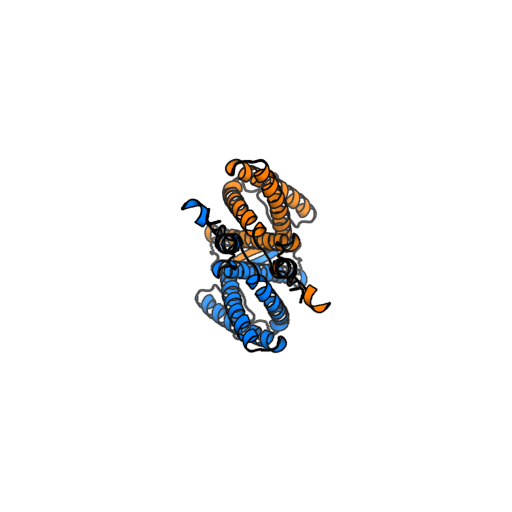VAL B C 1
ATOM 2132 O O . VAL B 1 81 ? 15.711 7.609 8.266 1 98.81 81 VAL B O 1
ATOM 2135 N N . GLU B 1 82 ? 13.68 6.707 8.492 1 98.81 82 GLU B N 1
ATOM 2136 C CA . GLU B 1 82 ? 13.039 7.992 8.75 1 98.81 82 GLU B CA 1
ATOM 2137 C C . GLU B 1 82 ? 13.656 8.68 9.961 1 98.81 82 GLU B C 1
ATOM 2139 O O . GLU B 1 82 ? 13.906 9.891 9.945 1 98.81 82 GLU B O 1
ATOM 2144 N N . ARG B 1 83 ? 13.836 7.918 11.07 1 98.44 83 ARG B N 1
ATOM 2145 C CA . ARG B 1 83 ? 14.445 8.484 12.273 1 98.44 83 ARG B CA 1
ATOM 2146 C C . ARG B 1 83 ? 15.859 8.969 11.984 1 98.44 83 ARG B C 1
ATOM 2148 O O . ARG B 1 83 ? 16.281 10.008 12.5 1 98.44 83 ARG B O 1
ATOM 2155 N N . MET B 1 84 ? 16.547 8.242 11.227 1 98.38 84 MET B N 1
ATOM 2156 C CA . MET B 1 84 ? 17.875 8.648 10.812 1 98.38 84 MET B CA 1
ATOM 2157 C C . MET B 1 84 ? 17.828 9.914 9.961 1 98.38 84 MET B C 1
ATOM 2159 O O . MET B 1 84 ? 18.688 10.789 10.102 1 98.38 84 MET B O 1
ATOM 2163 N N . TYR B 1 85 ? 16.906 9.906 9 1 98.69 85 TYR B N 1
ATOM 2164 C CA . TYR B 1 85 ? 16.703 11.07 8.148 1 98.69 85 TYR B CA 1
ATOM 2165 C C . TYR B 1 85 ? 16.641 12.352 8.977 1 98.69 85 TYR B C 1
ATOM 2167 O O . TYR B 1 85 ? 17.312 13.336 8.656 1 98.69 85 TYR B O 1
ATOM 2175 N N . VAL B 1 86 ? 15.875 12.367 10.047 1 98.44 86 VAL B N 1
ATOM 2176 C CA . VAL B 1 86 ? 15.695 13.547 10.891 1 98.44 86 VAL B CA 1
ATOM 2177 C C . VAL B 1 86 ? 17.031 13.945 11.508 1 98.44 86 VAL B C 1
ATOM 2179 O O . VAL B 1 86 ? 17.422 15.109 11.453 1 98.44 86 VAL B O 1
ATOM 2182 N N . ARG B 1 87 ? 17.75 12.977 12.031 1 98.44 87 ARG B N 1
ATOM 2183 C CA . ARG B 1 87 ? 19.031 13.242 12.68 1 98.44 87 ARG B CA 1
ATOM 2184 C C . ARG B 1 87 ? 20.062 13.734 11.672 1 98.44 87 ARG B C 1
ATOM 2186 O O . ARG B 1 87 ? 20.797 14.688 11.938 1 98.44 87 ARG B O 1
ATOM 2193 N N . LEU B 1 88 ? 20.125 13.109 10.555 1 98.62 88 LEU B N 1
ATOM 2194 C CA . LEU B 1 88 ? 21.109 13.453 9.531 1 98.62 88 LEU B CA 1
ATOM 2195 C C . LEU B 1 88 ? 20.844 14.852 8.977 1 98.62 88 LEU B C 1
ATOM 2197 O O . LEU B 1 88 ? 21.797 15.594 8.695 1 98.62 88 LEU B O 1
ATOM 2201 N N . LYS B 1 89 ? 19.625 15.148 8.789 1 97.81 89 LYS B N 1
ATOM 2202 C CA . LYS B 1 89 ? 19.281 16.5 8.352 1 97.81 89 LYS B CA 1
ATOM 2203 C C . LYS B 1 89 ? 19.672 17.531 9.398 1 97.81 89 LYS B C 1
ATOM 2205 O O . LYS B 1 89 ? 20.203 18.594 9.055 1 97.81 89 LYS B O 1
ATOM 2210 N N . ASP B 1 90 ? 19.391 17.203 10.609 1 97.75 90 ASP B N 1
ATOM 2211 C CA . ASP B 1 90 ? 19.766 18.094 11.703 1 97.75 90 ASP B CA 1
ATOM 2212 C C . ASP B 1 90 ? 21.266 18.328 11.734 1 97.75 90 ASP B C 1
ATOM 2214 O O . ASP B 1 90 ? 21.734 19.422 12.07 1 97.75 90 ASP B O 1
ATOM 2218 N N . TYR B 1 91 ? 22.016 17.344 11.375 1 98 91 TYR B N 1
ATOM 2219 C CA . TYR B 1 91 ? 23.469 17.422 11.367 1 98 91 TYR B CA 1
ATOM 2220 C C . TYR B 1 91 ? 23.984 18.031 10.062 1 98 91 TYR B C 1
ATOM 2222 O O . TYR B 1 91 ? 25.188 18.156 9.852 1 98 91 TYR B O 1
ATOM 2230 N N . GLY B 1 92 ? 23.141 18.297 9.125 1 97.88 92 GLY B N 1
ATOM 2231 C CA . GLY B 1 92 ? 23.5 18.953 7.883 1 97.88 92 GLY B CA 1
ATOM 2232 C C . GLY B 1 92 ? 24.125 18.031 6.867 1 97.88 92 GLY B C 1
ATOM 2233 O O . GLY B 1 92 ? 24.891 18.469 6 1 97.88 92 GLY B O 1
ATOM 2234 N N . VAL B 1 93 ? 23.844 16.75 6.969 1 98.5 93 VAL B N 1
ATOM 2235 C CA . VAL B 1 93 ? 24.406 15.789 6.016 1 98.5 93 VAL B CA 1
ATOM 2236 C C . VAL B 1 93 ? 23.75 15.977 4.648 1 98.5 93 VAL B C 1
ATOM 2238 O O . VAL B 1 93 ? 22.516 15.984 4.539 1 98.5 93 VAL B O 1
ATOM 2241 N N . PRO B 1 94 ? 24.531 16.156 3.625 1 98.38 94 PRO B N 1
ATOM 2242 C CA . PRO B 1 94 ? 23.969 16.406 2.299 1 98.38 94 PRO B CA 1
ATOM 2243 C C . PRO B 1 94 ? 23.172 15.219 1.751 1 98.38 94 PRO B C 1
ATOM 2245 O O . PRO B 1 94 ? 23.438 14.078 2.131 1 98.38 94 PRO B O 1
ATOM 2248 N N . PHE B 1 95 ? 22.297 15.516 0.795 1 98.31 95 PHE B N 1
ATOM 2249 C CA . PHE B 1 95 ? 21.359 14.57 0.188 1 98.31 95 PHE B CA 1
ATOM 2250 C C . PHE B 1 95 ? 22.094 13.352 -0.358 1 98.31 95 PHE B C 1
ATOM 2252 O O . PHE B 1 95 ? 21.719 12.219 -0.076 1 98.31 95 PHE B O 1
ATOM 2259 N N . LYS B 1 96 ? 23.188 13.57 -1.105 1 98.06 96 LYS B N 1
ATOM 2260 C CA . LYS B 1 96 ? 23.906 12.484 -1.764 1 98.06 96 LYS B CA 1
ATOM 2261 C C . LYS B 1 96 ? 24.469 11.508 -0.743 1 98.06 96 LYS B C 1
ATOM 2263 O O . LYS B 1 96 ? 24.484 10.297 -0.974 1 98.06 96 LYS B O 1
ATOM 2268 N N . ILE B 1 97 ? 24.922 12.023 0.368 1 98.44 97 ILE B N 1
ATOM 2269 C CA . ILE B 1 97 ? 25.5 11.172 1.405 1 98.44 97 ILE B CA 1
ATOM 2270 C C . ILE B 1 97 ? 24.375 10.414 2.125 1 98.44 97 ILE B C 1
ATOM 2272 O O . ILE B 1 97 ? 24.531 9.227 2.434 1 98.44 97 ILE B O 1
ATOM 2276 N N . ARG B 1 98 ? 23.266 11.062 2.387 1 98.62 98 ARG B N 1
ATOM 2277 C CA . ARG B 1 98 ? 22.156 10.422 3.072 1 98.62 98 ARG B CA 1
ATOM 2278 C C . ARG B 1 98 ? 21.656 9.211 2.291 1 98.62 98 ARG B C 1
ATOM 2280 O O . ARG B 1 98 ? 21.391 8.156 2.871 1 98.62 98 ARG B O 1
ATOM 2287 N N . ILE B 1 99 ? 21.562 9.312 0.982 1 98.25 99 ILE B N 1
ATOM 2288 C CA . ILE B 1 99 ? 21 8.242 0.164 1 98.25 99 ILE B CA 1
ATOM 2289 C C . ILE B 1 99 ? 21.891 7.004 0.251 1 98.25 99 ILE B C 1
ATOM 2291 O O . ILE B 1 99 ? 21.391 5.875 0.263 1 98.25 99 ILE B O 1
ATOM 2295 N N . PHE B 1 100 ? 23.203 7.227 0.374 1 98.25 100 PHE B N 1
ATOM 2296 C CA . PHE B 1 100 ? 24.109 6.086 0.485 1 98.25 100 PHE B CA 1
ATOM 2297 C C . PHE B 1 100 ? 24.047 5.473 1.877 1 98.25 100 PHE B C 1
ATOM 2299 O O . PHE B 1 100 ? 24.188 4.258 2.033 1 98.25 100 PHE B O 1
ATOM 2306 N N . ILE B 1 101 ? 23.844 6.27 2.848 1 98.56 101 ILE B N 1
ATOM 2307 C CA . ILE B 1 101 ? 23.641 5.754 4.195 1 98.56 101 ILE B CA 1
ATOM 2308 C C . ILE B 1 101 ? 22.359 4.922 4.238 1 98.56 101 ILE B C 1
ATOM 2310 O O . ILE B 1 101 ? 22.344 3.822 4.793 1 98.56 101 ILE B O 1
ATOM 2314 N N . TYR B 1 102 ? 21.25 5.457 3.59 1 98.81 102 TYR B N 1
ATOM 2315 C CA . TYR B 1 102 ? 20 4.695 3.498 1 98.81 102 TYR B CA 1
ATOM 2316 C C . TYR B 1 102 ? 20.25 3.334 2.857 1 98.81 102 TYR B C 1
ATOM 2318 O O . TYR B 1 102 ? 19.75 2.314 3.342 1 98.81 102 TYR B O 1
ATOM 2326 N N . LEU B 1 103 ? 21.047 3.342 1.806 1 98.69 103 LEU B N 1
ATOM 2327 C CA . LEU B 1 103 ? 21.312 2.117 1.058 1 98.69 103 LEU B CA 1
ATOM 2328 C C . LEU B 1 103 ? 22.016 1.087 1.935 1 98.69 103 LEU B C 1
ATOM 2330 O O . LEU B 1 103 ? 21.656 -0.093 1.92 1 98.69 103 LEU B O 1
ATOM 2334 N N . ALA B 1 104 ? 22.984 1.555 2.68 1 98.5 104 ALA B N 1
ATOM 2335 C CA . ALA B 1 104 ? 23.719 0.658 3.564 1 98.5 104 ALA B CA 1
ATOM 2336 C C . ALA B 1 104 ? 22.797 0.046 4.617 1 98.5 104 ALA B C 1
ATOM 2338 O O . ALA B 1 104 ? 22.875 -1.153 4.895 1 98.5 104 ALA B O 1
ATOM 2339 N N . VAL B 1 105 ? 21.938 0.856 5.195 1 98.75 105 VAL B N 1
ATOM 2340 C CA . VAL B 1 105 ? 21 0.372 6.199 1 98.75 105 VAL B CA 1
ATOM 2341 C C . VAL B 1 105 ? 20.031 -0.626 5.562 1 98.75 105 VAL B C 1
ATOM 2343 O O . VAL B 1 105 ? 19.734 -1.67 6.148 1 98.75 105 VAL B O 1
ATOM 2346 N N . LEU B 1 106 ? 19.562 -0.298 4.375 1 98.62 106 LEU B N 1
ATOM 2347 C CA . LEU B 1 106 ? 18.625 -1.158 3.656 1 98.62 106 LEU B CA 1
ATOM 2348 C C . LEU B 1 106 ? 19.234 -2.533 3.406 1 98.62 106 LEU B C 1
ATOM 2350 O O . LEU B 1 106 ? 18.609 -3.557 3.701 1 98.62 106 LEU B O 1
ATOM 2354 N N . TYR B 1 107 ? 20.438 -2.586 2.912 1 98.75 107 TYR B N 1
ATOM 2355 C CA . TYR B 1 107 ? 21.109 -3.855 2.639 1 98.75 107 TYR B CA 1
ATOM 2356 C C . TYR B 1 107 ? 21.344 -4.637 3.926 1 98.75 107 TYR B C 1
ATOM 2358 O O . TYR B 1 107 ? 21.156 -5.859 3.957 1 98.75 107 TYR B O 1
ATOM 2366 N N . SER B 1 108 ? 21.75 -3.945 4.965 1 98.75 108 SER B N 1
ATOM 2367 C CA . SER B 1 108 ? 21.984 -4.605 6.246 1 98.75 108 SER B CA 1
ATOM 2368 C C . SER B 1 108 ? 20.688 -5.207 6.789 1 98.75 108 SER B C 1
ATOM 2370 O O . SER B 1 108 ? 20.672 -6.348 7.258 1 98.75 108 SER B O 1
ATOM 2372 N N . TRP B 1 109 ? 19.641 -4.445 6.691 1 98.88 109 TRP B N 1
ATOM 2373 C CA . TRP B 1 109 ? 18.344 -4.891 7.156 1 98.88 109 TRP B CA 1
ATOM 2374 C C . TRP B 1 109 ? 17.828 -6.059 6.316 1 98.88 109 TRP B C 1
ATOM 2376 O O . TRP B 1 109 ? 17.359 -7.059 6.859 1 98.88 109 TRP B O 1
ATOM 2386 N N . GLU B 1 110 ? 17.922 -5.957 5.023 1 98.75 110 GLU B N 1
ATOM 2387 C CA . GLU B 1 110 ? 17.531 -7.027 4.113 1 98.75 110 GLU B CA 1
ATOM 2388 C C . GLU B 1 110 ? 18.297 -8.312 4.406 1 98.75 110 GLU B C 1
ATOM 2390 O O . GLU B 1 110 ? 17.703 -9.391 4.484 1 98.75 110 GLU B O 1
ATOM 2395 N N . PHE B 1 111 ? 19.547 -8.141 4.598 1 98.81 111 PHE B N 1
ATOM 2396 C CA . PHE B 1 111 ? 20.391 -9.289 4.891 1 98.81 111 PHE B CA 1
ATOM 2397 C C . PHE B 1 111 ? 19.984 -9.945 6.207 1 98.81 111 PHE B C 1
ATOM 2399 O O . PHE B 1 111 ? 19.812 -11.164 6.27 1 98.81 111 PHE B O 1
ATOM 2406 N N . SER B 1 112 ? 19.812 -9.18 7.211 1 98.81 112 SER B N 1
ATOM 2407 C CA . SER B 1 112 ? 19.469 -9.68 8.539 1 98.81 112 SER B CA 1
ATOM 2408 C C . SER B 1 112 ? 18.109 -10.344 8.547 1 98.81 112 SER B C 1
ATOM 2410 O O . SER B 1 112 ? 17.953 -11.445 9.094 1 98.81 112 SER B O 1
ATOM 2412 N N . CYS B 1 113 ? 17.141 -9.727 7.898 1 98.81 113 CYS B N 1
ATOM 2413 C CA . CYS B 1 113 ? 15.797 -10.297 7.848 1 98.81 113 CYS B CA 1
ATOM 2414 C C . CYS B 1 113 ? 15.781 -11.578 7.023 1 98.81 113 CYS B C 1
ATOM 2416 O O . CYS B 1 113 ? 15.117 -12.547 7.387 1 98.81 113 CYS B O 1
ATOM 2418 N N . GLY B 1 114 ? 16.5 -11.508 5.902 1 98.75 114 GLY B N 1
ATOM 2419 C CA . GLY B 1 114 ? 16.625 -12.727 5.113 1 98.75 114 GLY B CA 1
ATOM 2420 C C . GLY B 1 114 ? 17.234 -13.875 5.879 1 98.75 114 GLY B C 1
ATOM 2421 O O . GLY B 1 114 ? 16.781 -15.016 5.781 1 98.75 114 GLY B O 1
ATOM 2422 N N . LEU B 1 115 ? 18.297 -13.625 6.602 1 98.62 115 LEU B N 1
ATOM 2423 C CA . LEU B 1 115 ? 18.953 -14.641 7.414 1 98.62 115 LEU B CA 1
ATOM 2424 C C . LEU B 1 115 ? 17.984 -15.227 8.438 1 98.62 115 LEU B C 1
ATOM 2426 O O . LEU B 1 115 ? 17.938 -16.453 8.625 1 98.62 115 LEU B O 1
ATOM 2430 N N . LEU B 1 116 ? 17.234 -14.398 9.07 1 98.62 116 LEU B N 1
ATOM 2431 C CA . LEU B 1 116 ? 16.25 -14.844 10.062 1 98.62 116 LEU B CA 1
ATOM 2432 C C . LEU B 1 116 ? 15.164 -15.688 9.414 1 98.62 116 LEU B C 1
ATOM 2434 O O . LEU B 1 116 ? 14.859 -16.781 9.883 1 98.62 116 LEU B O 1
ATOM 2438 N N . LEU B 1 117 ? 14.586 -15.227 8.336 1 98.62 117 LEU B N 1
ATOM 2439 C CA . LEU B 1 117 ? 13.492 -15.914 7.668 1 98.62 117 LEU B CA 1
ATOM 2440 C C . LEU B 1 117 ? 13.953 -17.25 7.102 1 98.62 117 LEU B C 1
ATOM 2442 O O . LEU B 1 117 ? 13.188 -18.219 7.074 1 98.62 117 LEU B O 1
ATOM 2446 N N . ARG B 1 118 ? 15.164 -17.266 6.641 1 98 118 ARG B N 1
ATOM 2447 C CA . ARG B 1 118 ? 15.719 -18.484 6.062 1 98 118 ARG B CA 1
ATOM 2448 C C . ARG B 1 118 ? 15.758 -19.609 7.094 1 98 118 ARG B C 1
ATOM 2450 O O . ARG B 1 118 ? 15.594 -20.781 6.75 1 98 118 ARG B O 1
ATOM 2457 N N . GLN B 1 119 ? 15.898 -19.328 8.367 1 97.94 119 GLN B N 1
ATOM 2458 C CA . GLN B 1 119 ? 15.914 -20.328 9.422 1 97.94 119 GLN B CA 1
ATOM 2459 C C . GLN B 1 119 ? 14.586 -21.078 9.484 1 97.94 119 GLN B C 1
ATOM 2461 O O . GLN B 1 119 ? 14.531 -22.203 9.992 1 97.94 119 GLN B O 1
ATOM 2466 N N . PHE B 1 120 ? 13.555 -20.516 8.961 1 96.81 120 PHE B N 1
ATOM 2467 C CA . PHE B 1 120 ? 12.227 -21.109 9.039 1 96.81 120 PHE B CA 1
ATOM 2468 C C . PHE B 1 120 ? 11.695 -21.453 7.652 1 96.81 120 PHE B C 1
ATOM 2470 O O . PHE B 1 120 ? 10.484 -21.594 7.465 1 96.81 120 PHE B O 1
ATOM 2477 N N . ASP B 1 121 ? 12.578 -21.328 6.633 1 95.81 121 ASP B N 1
ATOM 2478 C CA . ASP B 1 121 ? 12.203 -21.594 5.246 1 95.81 121 ASP B CA 1
ATOM 2479 C C . ASP B 1 121 ? 1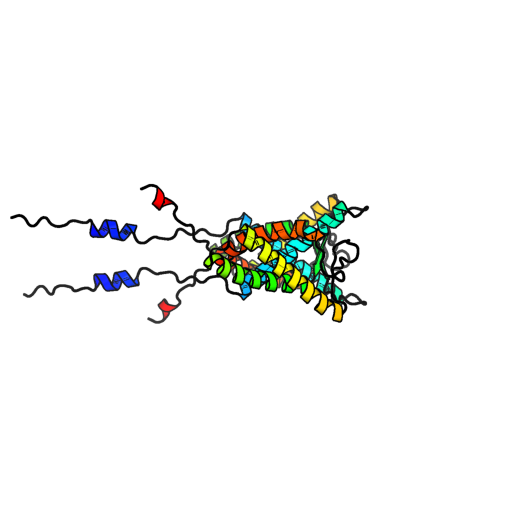1.148 -20.594 4.766 1 95.81 121 ASP B C 1
ATOM 2481 O O . ASP B 1 121 ? 10.195 -20.969 4.082 1 95.81 121 ASP B O 1
ATOM 2485 N N . ALA B 1 122 ? 11.297 -19.344 5.219 1 97.12 122 ALA B N 1
ATOM 2486 C CA . ALA B 1 122 ? 10.273 -18.344 4.945 1 97.12 122 ALA B CA 1
ATOM 2487 C C . ALA B 1 122 ? 10.828 -17.203 4.109 1 97.12 122 ALA B C 1
ATOM 2489 O O . ALA B 1 122 ? 10.109 -16.234 3.801 1 97.12 122 ALA B O 1
ATOM 2490 N N . CYS B 1 123 ? 12.086 -17.297 3.766 1 98.06 123 CYS B N 1
ATOM 2491 C CA . CYS B 1 123 ? 12.672 -16.266 2.922 1 98.06 123 CYS B CA 1
ATOM 2492 C C . CYS B 1 123 ? 12.164 -16.375 1.488 1 98.06 123 CYS B C 1
ATOM 2494 O O . CYS B 1 123 ? 12.336 -17.406 0.843 1 98.06 123 CYS B O 1
ATOM 2496 N N . SER B 1 124 ? 11.633 -15.32 0.984 1 96.38 124 SER B N 1
ATOM 2497 C CA . SER B 1 124 ? 10.922 -15.414 -0.285 1 96.38 124 SER B CA 1
ATOM 2498 C C . SER B 1 124 ? 11.805 -14.977 -1.449 1 96.38 124 SER B C 1
ATOM 2500 O O . SER B 1 124 ? 11.375 -15.023 -2.607 1 96.38 124 SER B O 1
ATOM 2502 N N . TRP B 1 125 ? 12.969 -14.477 -1.179 1 96.94 125 TRP B N 1
ATOM 2503 C CA . TRP B 1 125 ? 13.836 -14.039 -2.27 1 96.94 125 TRP B CA 1
ATOM 2504 C C . TRP B 1 125 ? 15.164 -14.805 -2.248 1 96.94 125 TRP B C 1
ATOM 2506 O O . TRP B 1 125 ? 15.555 -15.344 -1.213 1 96.94 125 TRP B O 1
ATOM 2516 N N . ASP B 1 126 ? 15.734 -14.906 -3.402 1 97.5 126 ASP B N 1
ATOM 2517 C CA . ASP B 1 126 ? 17.016 -15.562 -3.596 1 97.5 126 ASP B CA 1
ATOM 2518 C C . ASP B 1 126 ? 17.797 -14.922 -4.742 1 97.5 126 ASP B C 1
ATOM 2520 O O . ASP B 1 126 ? 17.391 -15.008 -5.902 1 97.5 126 ASP B O 1
ATOM 2524 N N . TYR B 1 127 ? 18.984 -14.391 -4.359 1 97.5 127 TYR B N 1
ATOM 2525 C CA . TYR B 1 127 ? 19.766 -13.664 -5.348 1 97.5 127 TYR B CA 1
ATOM 2526 C C . TYR B 1 127 ? 21.016 -14.453 -5.727 1 97.5 127 TYR B C 1
ATOM 2528 O O . TYR B 1 127 ? 21.984 -13.883 -6.258 1 97.5 127 TYR B O 1
ATOM 2536 N N . SER B 1 128 ? 21.047 -15.719 -5.449 1 97.81 128 SER B N 1
ATOM 2537 C CA . SER B 1 128 ? 22.234 -16.547 -5.648 1 97.81 128 SER B CA 1
ATOM 2538 C C . SER B 1 128 ? 22.641 -16.594 -7.121 1 97.81 128 SER B C 1
ATOM 2540 O O . SER B 1 128 ? 23.797 -16.828 -7.445 1 97.81 128 SER B O 1
ATOM 2542 N N . HIS B 1 129 ? 21.75 -16.344 -7.988 1 95.5 129 HIS B N 1
ATOM 2543 C CA . HIS B 1 129 ? 22.031 -16.422 -9.414 1 95.5 129 HIS B CA 1
ATOM 2544 C C . HIS B 1 129 ? 22.719 -15.156 -9.906 1 95.5 129 HIS B C 1
ATOM 2546 O O . HIS B 1 129 ? 23.188 -15.102 -11.047 1 95.5 129 HIS B O 1
ATOM 2552 N N . TYR B 1 130 ? 22.797 -14.156 -9.133 1 96.31 130 TYR B N 1
ATOM 2553 C CA . TYR B 1 130 ? 23.484 -12.922 -9.492 1 96.31 130 TYR B CA 1
ATOM 2554 C C . TYR B 1 130 ? 24.969 -13 -9.133 1 96.31 130 TYR B C 1
ATOM 2556 O O . TYR B 1 130 ? 25.344 -13.719 -8.203 1 96.31 130 TYR B O 1
ATOM 2564 N N . GLN B 1 131 ? 25.859 -12.219 -9.703 1 95.88 131 GLN B N 1
ATOM 2565 C CA . GLN B 1 131 ? 27.312 -12.281 -9.547 1 95.88 131 GLN B CA 1
ATOM 2566 C C . GLN B 1 131 ? 27.75 -11.609 -8.25 1 95.88 131 GLN B C 1
ATOM 2568 O O . GLN B 1 131 ? 28.656 -12.094 -7.566 1 95.88 131 GLN B O 1
ATOM 2573 N N . TYR B 1 132 ? 27.156 -10.531 -7.867 1 97.69 132 TYR B N 1
ATOM 2574 C CA . TYR B 1 132 ? 27.578 -9.758 -6.707 1 97.69 132 TYR B CA 1
ATOM 2575 C C . TYR B 1 132 ? 26.609 -9.93 -5.551 1 97.69 132 TYR B C 1
ATOM 2577 O O . TYR B 1 132 ? 26.203 -8.945 -4.926 1 97.69 132 TYR B O 1
ATOM 2585 N N . ASN B 1 133 ? 26.234 -11.227 -5.367 1 98.19 133 ASN B N 1
ATOM 2586 C CA . ASN B 1 133 ? 25.344 -11.508 -4.25 1 98.19 133 ASN B CA 1
ATOM 2587 C C . ASN B 1 133 ? 26.125 -11.836 -2.979 1 98.19 133 ASN B C 1
ATOM 2589 O O . ASN B 1 133 ? 27.312 -12.141 -3.039 1 98.19 133 ASN B O 1
ATOM 2593 N N . LEU B 1 134 ? 25.578 -11.664 -1.814 1 98.19 134 LEU B N 1
ATOM 2594 C CA . LEU B 1 134 ? 26.078 -12.117 -0.521 1 98.19 134 LEU B CA 1
ATOM 2595 C C . LEU B 1 134 ? 25.141 -13.156 0.091 1 98.19 134 LEU B C 1
ATOM 2597 O O . LEU B 1 134 ? 24.062 -12.805 0.601 1 98.19 134 LEU B O 1
ATOM 2601 N N . MET B 1 135 ? 25.531 -14.531 0.024 1 98.12 135 MET B N 1
ATOM 2602 C CA . MET B 1 135 ? 24.797 -15.68 0.548 1 98.12 135 MET B CA 1
ATOM 2603 C C . MET B 1 135 ? 23.422 -15.781 -0.087 1 98.12 135 MET B C 1
ATOM 2605 O O . MET B 1 135 ? 22.5 -16.344 0.506 1 98.12 135 MET B O 1
ATOM 2609 N N . GLY B 1 136 ? 23.188 -15.031 -1.245 1 98.5 136 GLY B N 1
ATOM 2610 C CA . GLY B 1 136 ? 21.906 -15.039 -1.929 1 98.5 136 GLY B CA 1
ATOM 2611 C C . GLY B 1 136 ? 20.859 -14.172 -1.248 1 98.5 136 GLY B C 1
ATOM 2612 O O . GLY B 1 136 ? 19.703 -14.156 -1.659 1 98.5 136 GLY B O 1
ATOM 2613 N N . LEU B 1 137 ? 21.266 -13.461 -0.264 1 98.62 137 LEU B N 1
ATOM 2614 C CA . LEU B 1 137 ? 20.328 -12.695 0.545 1 98.62 137 LEU B CA 1
ATOM 2615 C C . LEU B 1 137 ? 20.266 -11.242 0.101 1 98.62 137 LEU B C 1
ATOM 2617 O O . LEU B 1 137 ? 19.266 -10.562 0.289 1 98.62 137 LEU B O 1
ATOM 2621 N N . ILE B 1 138 ? 21.312 -10.758 -0.406 1 98.69 138 ILE B N 1
ATOM 2622 C CA . ILE B 1 138 ? 21.359 -9.438 -1.028 1 98.69 138 ILE B CA 1
ATOM 2623 C C . ILE B 1 138 ? 22.219 -9.492 -2.291 1 98.69 138 ILE B C 1
ATOM 2625 O O . ILE B 1 138 ? 23 -10.422 -2.477 1 98.69 138 ILE B O 1
ATOM 2629 N N . THR B 1 139 ? 22.016 -8.586 -3.172 1 98.38 139 THR B N 1
ATOM 2630 C CA . THR B 1 139 ? 22.859 -8.438 -4.359 1 98.38 139 THR B CA 1
ATOM 2631 C C . THR B 1 139 ? 23.109 -6.969 -4.66 1 98.38 139 THR B C 1
ATOM 2633 O O . THR B 1 139 ? 22.203 -6.141 -4.582 1 98.38 139 THR B O 1
ATOM 2636 N N . LEU B 1 140 ? 24.312 -6.652 -4.973 1 97.75 140 LEU B N 1
ATOM 2637 C CA . LEU B 1 140 ? 24.672 -5.273 -5.281 1 97.75 140 LEU B CA 1
ATOM 2638 C C . LEU B 1 140 ? 24.047 -4.824 -6.598 1 97.75 140 LEU B C 1
ATOM 2640 O O . LEU B 1 140 ? 23.891 -3.625 -6.844 1 97.75 140 LEU B O 1
ATOM 2644 N N . GLU B 1 141 ? 23.672 -5.77 -7.457 1 97.31 141 GLU B N 1
ATOM 2645 C CA . GLU B 1 141 ? 23.062 -5.438 -8.734 1 97.31 141 GLU B CA 1
ATOM 2646 C C . GLU B 1 141 ? 21.75 -4.68 -8.531 1 97.31 141 GLU B C 1
ATOM 2648 O O . GLU B 1 141 ? 21.359 -3.867 -9.367 1 97.31 141 GLU B O 1
ATOM 2653 N N . TYR B 1 142 ? 21.109 -4.906 -7.438 1 97.44 142 TYR B N 1
ATOM 2654 C CA . TYR B 1 142 ? 19.828 -4.285 -7.176 1 97.44 142 TYR B CA 1
ATOM 2655 C C . TYR B 1 142 ? 20 -2.861 -6.656 1 97.44 142 TYR B C 1
ATOM 2657 O O . TYR B 1 142 ? 19.016 -2.121 -6.516 1 97.44 142 TYR B O 1
ATOM 2665 N N . ALA B 1 143 ? 21.203 -2.391 -6.531 1 97.69 143 ALA B N 1
ATOM 2666 C CA . ALA B 1 143 ? 21.453 -0.998 -6.164 1 97.69 143 ALA B CA 1
ATOM 2667 C C . ALA B 1 143 ? 20.844 -0.047 -7.188 1 97.69 143 ALA B C 1
ATOM 2669 O O . ALA B 1 143 ? 20.422 1.06 -6.844 1 97.69 143 ALA B O 1
ATOM 2670 N N . ILE B 1 144 ? 20.734 -0.518 -8.383 1 96.31 144 ILE B N 1
ATOM 2671 C CA . ILE B 1 144 ? 20.188 0.314 -9.445 1 96.31 144 ILE B CA 1
ATOM 2672 C C . ILE B 1 144 ? 18.734 0.641 -9.141 1 96.31 144 ILE B C 1
ATOM 2674 O O . ILE B 1 144 ? 18.219 1.693 -9.547 1 96.31 144 ILE B O 1
ATOM 2678 N N . PHE B 1 145 ? 17.984 -0.249 -8.438 1 96.81 145 PHE B N 1
ATOM 2679 C CA . PHE B 1 145 ? 16.594 -0.034 -8.047 1 96.81 145 PHE B CA 1
ATOM 2680 C C . PHE B 1 145 ? 16.5 0.628 -6.676 1 96.81 145 PHE B C 1
ATOM 2682 O O . PHE B 1 145 ? 15.648 1.485 -6.445 1 96.81 145 PHE B O 1
ATOM 2689 N N . TRP B 1 146 ? 17.422 0.316 -5.758 1 98.25 146 TRP B N 1
ATOM 2690 C CA . TRP B 1 146 ? 17.375 0.769 -4.375 1 98.25 146 TRP B CA 1
ATOM 2691 C C . TRP B 1 146 ? 17.75 2.24 -4.266 1 98.25 146 TRP B C 1
ATOM 2693 O O . TRP B 1 146 ? 17.188 2.98 -3.459 1 98.25 146 TRP B O 1
ATOM 2703 N N . LEU B 1 147 ? 18.703 2.664 -5.086 1 98.25 147 LEU B N 1
ATOM 2704 C CA . LEU B 1 147 ? 19.203 4.027 -4.953 1 98.25 147 LEU B CA 1
ATOM 2705 C C . LEU B 1 147 ? 18.109 5.043 -5.289 1 98.25 147 LEU B C 1
ATOM 2707 O O . LEU B 1 147 ? 17.859 5.965 -4.512 1 98.25 147 LEU B O 1
ATOM 2711 N N . PRO B 1 148 ? 17.422 4.883 -6.43 1 98.06 148 PRO B N 1
ATOM 2712 C CA . PRO B 1 148 ? 16.297 5.789 -6.684 1 98.06 148 PRO B CA 1
ATOM 2713 C C . PRO B 1 148 ? 15.227 5.711 -5.602 1 98.06 148 PRO B C 1
ATOM 2715 O O . PRO B 1 148 ? 14.602 6.727 -5.27 1 98.06 148 PRO B O 1
ATOM 2718 N N . LEU B 1 149 ? 15.016 4.578 -5.062 1 98.25 149 LEU B N 1
ATOM 2719 C CA . LEU B 1 149 ? 14.023 4.422 -4.004 1 98.25 149 LEU B CA 1
ATOM 2720 C C . LEU B 1 149 ? 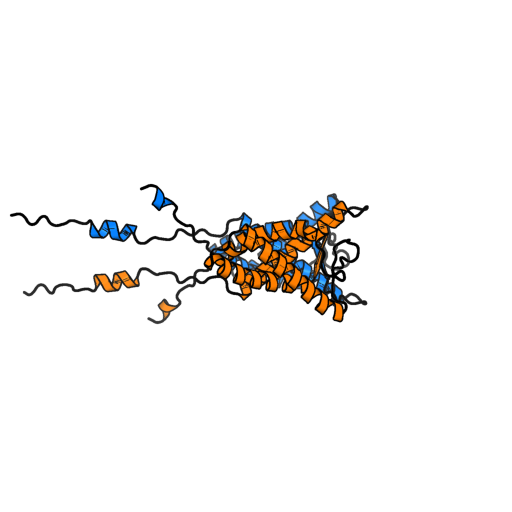14.477 5.137 -2.732 1 98.25 149 LEU B C 1
ATOM 2722 O O . LEU B 1 149 ? 13.648 5.691 -2.004 1 98.25 149 LEU B O 1
ATOM 2726 N N . CYS B 1 150 ? 15.75 5.047 -2.422 1 98.62 150 CYS B N 1
ATOM 2727 C CA . CYS B 1 150 ? 16.281 5.793 -1.286 1 98.62 150 CYS B CA 1
ATOM 2728 C C . CYS B 1 150 ? 16.062 7.293 -1.471 1 98.62 150 CYS B C 1
ATOM 2730 O O . CYS B 1 150 ? 15.672 7.988 -0.533 1 98.62 150 CYS B O 1
ATOM 2732 N N . ALA B 1 151 ? 16.359 7.773 -2.678 1 98.56 151 ALA B N 1
ATOM 2733 C CA . ALA B 1 151 ? 16.109 9.18 -2.979 1 98.56 151 ALA B CA 1
ATOM 2734 C C . ALA B 1 151 ? 14.641 9.539 -2.809 1 98.56 151 ALA B C 1
ATOM 2736 O O . ALA B 1 151 ? 14.305 10.562 -2.215 1 98.56 151 ALA B O 1
ATOM 2737 N N . TRP B 1 152 ? 13.805 8.68 -3.309 1 98.38 152 TRP B N 1
ATOM 2738 C CA . TRP B 1 152 ? 12.359 8.859 -3.195 1 98.38 152 TRP B CA 1
ATOM 2739 C C . TRP B 1 152 ? 11.922 8.859 -1.733 1 98.38 152 TRP B C 1
ATOM 2741 O O . TRP B 1 152 ? 11.07 9.648 -1.332 1 98.38 152 TRP B O 1
ATOM 2751 N N . ASN B 1 153 ? 12.523 8 -0.925 1 97.94 153 ASN B N 1
ATOM 2752 C CA . ASN B 1 153 ? 12.164 7.914 0.486 1 97.94 153 ASN B CA 1
ATOM 2753 C C . ASN B 1 153 ? 12.531 9.188 1.238 1 97.94 153 ASN B C 1
ATOM 2755 O O . ASN B 1 153 ? 11.836 9.586 2.178 1 97.94 153 ASN B O 1
ATOM 2759 N N . ASP B 1 154 ? 13.586 9.812 0.809 1 98.12 154 ASP B N 1
ATOM 2760 C CA . ASP B 1 154 ? 13.977 11.078 1.413 1 98.12 154 ASP B CA 1
ATOM 2761 C C . ASP B 1 154 ? 12.859 12.109 1.303 1 98.12 154 ASP B C 1
ATOM 2763 O O . ASP B 1 154 ? 12.547 12.805 2.273 1 98.12 154 ASP B O 1
ATOM 2767 N N . VAL B 1 155 ? 12.227 12.117 0.179 1 97.56 155 VAL B N 1
ATOM 2768 C CA . VAL B 1 155 ? 11.102 13.016 -0.069 1 97.56 155 VAL B CA 1
ATOM 2769 C C . VAL B 1 155 ? 9.875 12.531 0.696 1 97.56 155 VAL B C 1
ATOM 2771 O O . VAL B 1 155 ? 9.148 13.336 1.291 1 97.56 155 VAL B O 1
ATOM 2774 N N . LEU B 1 156 ? 9.703 11.273 0.708 1 98.38 156 LEU B N 1
ATOM 2775 C CA . LEU B 1 156 ? 8.547 10.656 1.346 1 98.38 156 LEU B CA 1
ATOM 2776 C C . LEU B 1 156 ? 8.562 10.898 2.852 1 98.38 156 LEU B C 1
ATOM 2778 O O . LEU B 1 156 ? 7.516 11.133 3.459 1 98.38 156 LEU B O 1
ATOM 2782 N N . TYR B 1 157 ? 9.758 10.836 3.465 1 98.56 157 TYR B N 1
ATOM 2783 C CA . TYR B 1 157 ? 9.867 11.086 4.898 1 98.56 157 TYR B CA 1
ATOM 2784 C C . TYR B 1 157 ? 9.422 12.5 5.238 1 98.56 157 TYR B C 1
ATOM 2786 O O . TYR B 1 157 ? 8.633 12.703 6.164 1 98.56 157 TYR B O 1
ATOM 2794 N N . LYS B 1 158 ? 9.938 13.445 4.48 1 97.69 158 LYS B N 1
ATOM 2795 C CA . LYS B 1 158 ? 9.547 14.836 4.688 1 97.69 158 LYS B CA 1
ATOM 2796 C C . LYS B 1 158 ? 8.031 15.008 4.57 1 97.69 158 LYS B C 1
ATOM 2798 O O . LYS B 1 158 ? 7.41 15.68 5.395 1 97.69 158 LYS B O 1
ATOM 2803 N N . TYR B 1 159 ? 7.516 14.367 3.574 1 98.12 159 TYR B N 1
ATOM 2804 C CA . TYR B 1 159 ? 6.086 14.461 3.303 1 98.12 159 TYR B CA 1
ATOM 2805 C C . TYR B 1 159 ? 5.27 13.914 4.469 1 98.12 159 TYR B C 1
ATOM 2807 O O . TYR B 1 159 ? 4.391 14.594 4.992 1 98.12 159 TYR B O 1
ATOM 2815 N N . LEU B 1 160 ? 5.566 12.727 4.938 1 98.56 160 LEU B N 1
ATOM 2816 C CA . LEU B 1 160 ? 4.781 12.078 5.98 1 98.56 160 LEU B CA 1
ATOM 2817 C C . LEU B 1 160 ? 4.922 12.82 7.309 1 98.56 160 LEU B C 1
ATOM 2819 O O . LEU B 1 160 ? 3.951 12.953 8.055 1 98.56 160 LEU B O 1
ATOM 2823 N N . LEU B 1 161 ? 6.102 13.297 7.555 1 98.25 161 LEU B N 1
ATOM 2824 C CA . LEU B 1 161 ? 6.352 13.984 8.812 1 98.25 161 LEU B CA 1
ATOM 2825 C C . LEU B 1 161 ? 5.672 15.352 8.836 1 98.25 161 LEU B C 1
ATOM 2827 O O . LEU B 1 161 ? 5.469 15.93 9.906 1 98.25 161 LEU B O 1
ATOM 2831 N N . SER B 1 162 ? 5.332 15.852 7.672 1 97.69 162 SER B N 1
ATOM 2832 C CA . SER B 1 162 ? 4.707 17.172 7.586 1 97.69 162 SER B CA 1
ATOM 2833 C C . SER B 1 162 ? 3.193 17.078 7.723 1 97.69 162 SER B C 1
ATOM 2835 O O . SER B 1 162 ? 2.518 18.078 7.922 1 97.69 162 SER B O 1
ATOM 2837 N N . LEU B 1 163 ? 2.648 15.906 7.559 1 97.81 163 LEU B N 1
ATOM 2838 C CA . LEU B 1 163 ? 1.201 15.734 7.633 1 97.81 163 LEU B CA 1
ATOM 2839 C C . LEU B 1 163 ? 0.699 15.977 9.055 1 97.81 163 LEU B C 1
ATOM 2841 O O . LEU B 1 163 ? 1.336 15.547 10.016 1 97.81 163 LEU B O 1
ATOM 2845 N N . LYS B 1 164 ? -0.449 16.672 9.133 1 97.25 164 LYS B N 1
ATOM 2846 C CA . LYS B 1 164 ? -1.086 16.953 10.422 1 97.25 164 LYS B CA 1
ATOM 2847 C C . LYS B 1 164 ? -2.553 16.531 10.414 1 97.25 164 LYS B C 1
ATOM 2849 O O . LYS B 1 164 ? -3.213 16.578 9.375 1 97.25 164 LYS B O 1
ATOM 2854 N N . LEU B 1 165 ? -3.016 16.078 11.516 1 96.56 165 LEU B N 1
ATOM 2855 C CA . LEU B 1 165 ? -4.422 15.773 11.758 1 96.56 165 LEU B CA 1
ATOM 2856 C C . LEU B 1 165 ? -5.012 16.703 12.805 1 96.56 165 LEU B C 1
ATOM 2858 O O . LEU B 1 165 ? -4.559 16.734 13.953 1 96.56 165 LEU B O 1
ATOM 2862 N N . PRO B 1 166 ? -6.02 17.469 12.422 1 91.5 166 PRO B N 1
ATOM 2863 C CA . PRO B 1 166 ? -6.641 18.359 13.398 1 91.5 166 PRO B CA 1
ATOM 2864 C C . PRO B 1 166 ? -7.305 17.609 14.547 1 91.5 166 PRO B C 1
ATOM 2866 O O . PRO B 1 166 ? -7.895 16.547 14.336 1 91.5 166 PRO B O 1
ATOM 2869 N N . GLN B 1 167 ? -7.012 18 15.758 1 85.81 167 GLN B N 1
ATOM 2870 C CA . GLN B 1 167 ? -7.633 17.391 16.938 1 85.81 167 GLN B CA 1
ATOM 2871 C C . GLN B 1 167 ? -8.719 18.312 17.5 1 85.81 167 GLN B C 1
ATOM 2873 O O . GLN B 1 167 ? -8.562 19.531 17.516 1 85.81 167 GLN B O 1
ATOM 2878 N N . HIS B 1 168 ? -9.992 17.938 17.531 1 71.44 168 HIS B N 1
ATOM 2879 C CA . HIS B 1 168 ? -11.039 18.75 18.156 1 71.44 168 HIS B CA 1
ATOM 2880 C C . HIS B 1 168 ? -10.812 18.859 19.656 1 71.44 168 HIS B C 1
ATOM 2882 O O . HIS B 1 168 ? -10.5 17.875 20.328 1 71.44 168 HIS B O 1
ATOM 2888 N N . SER B 1 169 ? -10.555 20.047 20.188 1 58.19 169 SER B N 1
ATOM 2889 C CA . SER B 1 169 ? -10.398 20.297 21.609 1 58.19 169 SER B CA 1
ATOM 2890 C C . SER B 1 169 ? -11.656 19.906 22.375 1 58.19 169 SER B C 1
ATOM 2892 O O . SER B 1 169 ? -12.758 20.328 22.016 1 58.19 169 SER B O 1
ATOM 2894 N N . THR B 1 170 ? -11.883 18.766 22.828 1 52.75 170 THR B N 1
ATOM 2895 C CA . THR B 1 170 ? -12.969 18.453 23.75 1 52.75 170 THR B CA 1
ATOM 2896 C C . THR B 1 170 ? -13.086 19.516 24.844 1 52.75 170 THR B C 1
ATOM 2898 O O . THR B 1 170 ? -13.891 19.391 25.766 1 52.75 170 THR B O 1
ATOM 2901 N N . ARG B 1 171 ? -12.383 20.578 25.078 1 50.03 171 ARG B N 1
ATOM 2902 C CA . ARG B 1 171 ? -12.555 21.438 26.25 1 50.03 171 ARG B CA 1
ATOM 2903 C C . ARG B 1 171 ? -13.906 22.141 26.219 1 50.03 171 ARG B C 1
ATOM 2905 O O . ARG B 1 171 ? -14.25 22.891 27.141 1 50.03 171 ARG B O 1
ATOM 2912 N N . GLU B 1 172 ? -14.688 22.219 25.172 1 48.84 172 GLU B N 1
ATOM 2913 C CA . GLU B 1 172 ? -15.922 22.984 25.344 1 48.84 172 GLU B CA 1
ATOM 2914 C C . GLU B 1 172 ? -16.844 22.312 26.344 1 48.84 172 GLU B C 1
ATOM 2916 O O . GLU B 1 172 ? -17.812 22.922 26.828 1 48.84 172 GLU B O 1
ATOM 2921 N N . LYS B 1 173 ? -16.984 20.984 26.469 1 49.84 173 LYS B N 1
ATOM 2922 C CA . LYS B 1 173 ? -18.125 20.531 27.25 1 49.84 173 LYS B CA 1
ATOM 2923 C C . LYS B 1 173 ? -17.953 20.906 28.719 1 49.84 173 LYS B C 1
ATOM 2925 O O . LYS B 1 173 ? -18.844 20.641 29.531 1 49.84 173 LYS B O 1
ATOM 2930 N N . SER B 1 174 ? -16.75 21.062 29.219 1 41.97 174 SER B N 1
ATOM 2931 C CA . SER B 1 174 ? -16.844 21.094 30.672 1 41.97 174 SER B CA 1
ATOM 2932 C C . SER B 1 174 ? -17.312 22.453 31.172 1 41.97 174 SER B C 1
ATOM 2934 O O . SER B 1 174 ? -17.266 22.734 32.375 1 41.97 174 SER B O 1
ATOM 2936 N N . LYS B 1 175 ? -17.812 23.438 30.359 1 38.91 175 LYS B N 1
ATOM 2937 C CA . LYS B 1 175 ? -18.516 24.469 31.109 1 38.91 175 LYS B CA 1
ATOM 2938 C C . LYS B 1 175 ? -20 24.172 31.188 1 38.91 175 LYS B C 1
ATOM 2940 O O . LYS B 1 175 ? -20.594 23.656 30.234 1 38.91 175 LYS B O 1
#

pLDDT: mean 88.47, std 19.92, range [28.31, 98.88]

Solvent-accessible surface area (backbone atoms only — not comparable to full-atom values): 19051 Å² total; per-residue (Å²): 138,84,83,75,76,84,67,69,62,67,61,60,57,55,67,62,61,63,70,74,71,48,59,40,60,66,50,70,69,58,51,28,51,50,34,9,31,51,38,43,45,53,36,24,54,48,44,12,51,50,36,43,73,73,35,89,90,47,41,73,37,28,52,14,43,47,30,61,58,45,27,54,53,33,8,53,50,50,48,55,48,44,58,45,50,57,53,38,51,73,70,63,54,51,69,77,58,49,33,52,52,47,47,53,50,49,52,52,48,44,35,52,51,34,57,57,30,47,75,68,67,26,48,84,71,74,32,64,88,48,91,58,35,56,96,20,47,39,46,62,76,51,45,76,60,47,48,60,47,34,51,50,44,58,54,48,42,56,53,53,70,47,29,31,35,74,42,82,75,71,72,70,68,80,110,138,84,83,75,75,85,67,70,62,67,61,60,55,54,67,62,62,62,70,73,70,50,60,40,59,67,50,69,68,57,49,29,50,50,34,8,29,51,38,44,45,53,36,26,52,46,46,12,52,49,36,44,74,73,36,89,90,48,43,73,38,29,51,15,42,45,30,61,59,46,28,53,51,34,8,53,49,48,49,54,47,43,57,44,48,56,53,38,52,74,71,63,55,50,69,76,58,49,34,52,51,46,48,53,51,48,51,53,48,44,35,52,51,34,57,57,30,46,78,68,66,26,47,84,70,74,32,62,88,48,90,57,36,56,96,19,48,38,44,62,77,51,45,77,61,48,48,60,47,35,52,51,43,58,53,48,44,55,52,54,70,48,29,30,36,74,40,83,75,72,70,70,69,82,110

Sequence (350 aa):
MRWQNQGPVSQQVWHEMGSKTDSRGLTAAERLFFYGMHGLFDEIVFTALYDVVYEPDGNKQLKGYSTIFSFFIYGVCSYMVERMYVRLKDYGVPFKIRIFIYLAVLYSWEFSCGLLLRQFDACSWDYSHYQYNLMGLITLEYAIFWLPLCAWNDVLYKYLLSLKLPQHSTREKSKMRWQNQGPVSQQVWHEMGSKTDSRGLTAAERLFFYGMHGLFDEIVFTALYDVVYEPDGNKQLKGYSTIFSFFIYGVCSYMVERMYVRLKDYGVPFKIRIFIYLAVLYSWEFSCGLLLRQFDACSWDYSHYQYNLMGLITLEYAIFWLPLCAWNDVLYKYLLSLKLPQHSTREKSK

Foldseek 3Di:
DDPPPPDDPVVVVVVVPPPPQDKDADDLVRQLQVQLVVQQVVQLQVQLVVCQVPPDVHRPVSGGDDDPVSSNLRSVLLSVLLVVLVVCVVVVPDLVVSLVVSVVSSQVSQQVSQVVCVVVPRRDFFQPVPDQDDVRRDGPVCCVVSSVVSSVSSVVSVVRRPDIDGDPDPVVPPD/DDPPPPDDPVVVVVVPPPPPQDKDADDLVRQLQVQLVVQQVVQLQVQLVVCQVPPDVHRPVSGGDDDPVSSNLRSVLLSVLLVVLVVCVVVVPDLVVSLVVSVVSNQVSQQVSQVVCVVVPRRDFFQPVPDQDDVRRDGPVCCVVSSVVSSVSSVVSVVRRPDIDGDPPPVVPVD

Nearest PDB structures (foldseek):
  5nl6-assembly1_B  TM=3.296E-01  e=5.264E+00  Entamoeba histolytica HM-1:IMSS
  5nl6-assembly1_B  TM=3.297E-01  e=5.293E+00  Entamoeba histolytica HM-1:IMSS
  9jr3-assembly1_R  TM=2.071E-01  e=5.000E+00  Homo sapiens
  9jr2-assembly1_R  TM=2.377E-01  e=8.838E+00  Homo sapiens

Secondary structure (DSSP, 8-state):
-------SHHHHHHHH-S---EEEE--HHHHHHHHHHHHHHHHHHHHHHHHHHH-TT--TT-EEEEEHHHHHHHHHHHHHHHHHHHHHHHTT--HHHHHHHHHHHHHHHHHHHHHHHHTTT------TTSTTEETTTEEGGGHHHHHHHHHHHHHHHHHHHH-EEEE--GGGGG-/-------THHHHHHHHHS---EEEE--HHHHHHHHHHHHHHHHHHHHHHHHHHH-TT--TT-EEEEEHHHHHHHHHHHHHHHHHHHHHHHTT--HHHHHHHHHHHHHHHHHHHHHHHHTTT------TTSTTEETTTEEGGGHHHHHHHHHHHHHHHHHHHH-EEEE--GGGGG-

Organism: Crassostrea virginica (NCBI:txid6565)

Radius of gyration: 26.66 Å; Cα contacts (8 Å, |Δi|>4): 396; chains: 2; bounding box: 55×100×62 Å

InterPro domains:
  IPR010540 Putative ABC-transporter type IV CmpB/TMEM229 [PF06541] (70-152)